Protein AF-0000000067729011 (afdb_homodimer)

Radius of gyration: 26.79 Å; Cα contacts (8 Å, |Δi|>4): 973; chains: 2; bounding box: 105×92×45 Å

InterPro domains:
  IPR004265 Dirigent protein [PF03018] (38-179)
  IPR004265 Dirigent protein [PTHR21495] (27-179)
  IPR044859 Allene oxide cyclase/Dirigent protein [G3DSA:2.40.480.10] (24-170)

pLDDT: mean 88.9, std 21.0, range [28.39, 98.94]

Organism: Nicotiana tabacum (NCBI:txid4097)

Sequence (366 aa):
MERVALLVILLVIIFGWAEGQDQESWAKRVESGKEVVTTLQFYFHDKLSGSNPSAVRIAQAAETNNSATIFGALLMIDDPLTIGPDPTSKLLGRARGLYGSAGQTDLGLIMVLNYGFTDGIYQGSSFSLLSLNPAMNPVREMAIVGGTGLFRLARGYAIAQTYSANPNGDAIVGYNVTIVTYIMERVALLVILLVIIFGWAEGQDQESWAKRVESGKEVVTTLQFYFHDKLSGSNPSAVRIAQAAETNNSATIFGALLMIDDPLTIGPDPTSKLLGRARGLYGSAGQTDLGLIMVLNYGFTDGIYQGSSFSLLSLNPAMNPVREMAIVGGTGLFRLARGYAIAQTYSANPNGDAIVGYNVTIVTYI

Nearest PDB structures (foldseek):
  6ooc-assembly1_A  TM=9.365E-01  e=1.440E-17  Glycyrrhiza echinata
  6ooc-assembly1_B  TM=9.038E-01  e=1.296E-17  Glycyrrhiza echinata
  6ooc-assembly1_C  TM=9.322E-01  e=1.311E-16  Glycyrrhiza echinata
  8th2-assembly1_C  TM=9.669E-01  e=4.396E-16  Pisum sativum
  6ood-assembly1_A  TM=9.212E-01  e=7.438E-16  Pisum sativum

Foldseek 3Di:
DPPPPPPPPPPPPPPPPCPPQVDDVQKGWDDDVFKIKMKGKKKKWAADDDDDGQKDWDDADPCLVVAPQSAGIKIWGWIWIARDLPPPHHTFWTKTDMWGQHDRVARKIFDFIKTQTCDDQRRPKIWTWTAIDRPPDQKDKTWTDAMDDVQHVKTWMKIKGWPDADPSGITMIMIIIMIMDGD/DDPPPPPPPPPPPPPPPPPPQVDDVQKGWDDDVFKIKMKGKKKKWAADDDDDGQKDWDWADPCLVVAPQSAGTKIWGWIWIARDLPPPHHTFWTKTDMWGQHDRVARKIFDWIKTQTCDDQRRPKIWTWTAIDRPPDQKDKTWTDAMDDVQHVKTWMKIKGWPDADPSGITMIMIIIMIMDGD

Structure (mmCIF, N/CA/C/O backbone):
data_AF-0000000067729011-model_v1
#
loop_
_entity.id
_entity.type
_entity.pdbx_description
1 polymer 'Dirigent protein'
#
loop_
_atom_site.group_PDB
_atom_site.id
_atom_site.type_symbol
_atom_site.label_atom_id
_atom_site.label_alt_id
_atom_site.label_comp_id
_atom_site.label_asym_id
_atom_site.label_entity_id
_atom_site.label_seq_id
_atom_site.pdbx_PDB_ins_code
_atom_site.Cartn_x
_atom_site.Cartn_y
_atom_site.Cartn_z
_atom_site.occupancy
_atom_site.B_iso_or_equiv
_atom_site.auth_seq_id
_atom_site.auth_comp_id
_atom_site.auth_asym_id
_atom_site.auth_atom_id
_atom_site.pdbx_PDB_model_num
ATOM 1 N N . MET A 1 1 ? 82.375 16.594 -3.705 1 29.7 1 MET A N 1
ATOM 2 C CA . MET A 1 1 ? 81.25 16.469 -4.664 1 29.7 1 MET A CA 1
ATOM 3 C C . MET A 1 1 ? 79.938 16.078 -3.963 1 29.7 1 MET A C 1
ATOM 5 O O . MET A 1 1 ? 79.812 14.93 -3.525 1 29.7 1 MET A O 1
ATOM 9 N N . GLU A 1 2 ? 79.312 16.984 -3.152 1 28.39 2 GLU A N 1
ATOM 10 C CA . GLU A 1 2 ? 78.125 17 -2.33 1 28.39 2 GLU A CA 1
ATOM 11 C C . GLU A 1 2 ? 76.875 16.719 -3.166 1 28.39 2 GLU A C 1
ATOM 13 O O . GLU A 1 2 ? 76.625 17.406 -4.156 1 28.39 2 GLU A O 1
ATOM 18 N N . ARG A 1 3 ? 76.5 15.375 -3.357 1 33.94 3 ARG A N 1
ATOM 19 C CA . ARG A 1 3 ? 75.312 14.891 -4.043 1 33.94 3 ARG A CA 1
ATOM 20 C C . ARG A 1 3 ? 74.062 15.617 -3.555 1 33.94 3 ARG A C 1
ATOM 22 O O . ARG A 1 3 ? 73.812 15.664 -2.354 1 33.94 3 ARG A O 1
ATOM 29 N N . VAL A 1 4 ? 73.625 16.719 -4.16 1 33.16 4 VAL A N 1
ATOM 30 C CA . VAL A 1 4 ? 72.438 17.484 -4.039 1 33.16 4 VAL A CA 1
ATOM 31 C C . VAL A 1 4 ? 71.188 16.531 -4.168 1 33.16 4 VAL A C 1
ATOM 33 O O . VAL A 1 4 ? 71 15.914 -5.215 1 33.16 4 VAL A O 1
ATOM 36 N N . ALA A 1 5 ? 70.812 15.789 -3.123 1 33.16 5 ALA A N 1
ATOM 37 C CA . ALA A 1 5 ? 69.625 14.984 -3.059 1 33.16 5 ALA A CA 1
ATOM 38 C C . ALA A 1 5 ? 68.375 15.812 -3.422 1 33.16 5 ALA A C 1
ATOM 40 O O . ALA A 1 5 ? 68.062 16.812 -2.754 1 33.16 5 ALA A O 1
ATOM 41 N N . LEU A 1 6 ? 68.125 16 -4.727 1 32.91 6 LEU A N 1
ATOM 42 C CA . LEU A 1 6 ? 66.875 16.594 -5.215 1 32.91 6 LEU A CA 1
ATOM 43 C C . LEU A 1 6 ? 65.688 15.898 -4.609 1 32.91 6 LEU A C 1
ATOM 45 O O . LEU A 1 6 ? 65.5 14.688 -4.797 1 32.91 6 LEU A O 1
ATOM 49 N N . LEU A 1 7 ? 65.188 16.312 -3.434 1 31.2 7 LEU A N 1
ATOM 50 C CA . LEU A 1 7 ? 63.938 15.93 -2.816 1 31.2 7 LEU A CA 1
ATOM 51 C C . LEU A 1 7 ? 62.781 16.203 -3.76 1 31.2 7 LEU A C 1
ATOM 53 O O . LEU A 1 7 ? 62.5 17.359 -4.082 1 31.2 7 LEU A O 1
ATOM 57 N N . VAL A 1 8 ? 62.531 15.383 -4.824 1 30.78 8 VAL A N 1
ATOM 58 C CA . VAL A 1 8 ? 61.312 15.438 -5.633 1 30.78 8 VAL A CA 1
ATOM 59 C C . VAL A 1 8 ? 60.094 15.328 -4.73 1 30.78 8 VAL A C 1
ATOM 61 O O . VAL A 1 8 ? 59.906 14.32 -4.047 1 30.78 8 VAL A O 1
ATOM 64 N N . ILE A 1 9 ? 59.562 16.406 -4.207 1 31.62 9 ILE A N 1
ATOM 65 C CA . ILE A 1 9 ? 58.25 16.562 -3.562 1 31.62 9 ILE A CA 1
ATOM 66 C C . ILE A 1 9 ? 57.156 16.062 -4.5 1 31.62 9 ILE A C 1
ATOM 68 O O . ILE A 1 9 ? 56.938 16.625 -5.566 1 31.62 9 ILE A O 1
ATOM 72 N N . LEU A 1 10 ? 56.969 14.727 -4.641 1 32.12 10 LEU A N 1
ATOM 73 C CA . LEU A 1 10 ? 55.812 14.164 -5.32 1 32.12 10 LEU A CA 1
ATOM 74 C C . LEU A 1 10 ? 54.531 14.734 -4.742 1 32.12 10 LEU A C 1
ATOM 76 O O . LEU A 1 10 ? 54.188 14.484 -3.58 1 32.12 10 LEU A O 1
ATOM 80 N N . LEU A 1 11 ? 54.031 15.875 -5.223 1 32.47 11 LEU A N 1
ATOM 81 C CA . LEU A 1 11 ? 52.688 16.391 -5.004 1 32.47 11 LEU A CA 1
ATOM 82 C C . LEU A 1 11 ? 51.625 15.367 -5.406 1 32.47 11 LEU A C 1
ATOM 84 O O . LEU A 1 11 ? 51.469 15.078 -6.59 1 32.47 11 LEU A O 1
ATOM 88 N N . VAL A 1 12 ? 51.406 14.312 -4.676 1 30.02 12 VAL A N 1
ATOM 89 C CA . VAL A 1 12 ? 50.25 13.414 -4.844 1 30.02 12 VAL A CA 1
ATOM 90 C C . VAL A 1 12 ? 48.969 14.219 -4.832 1 30.02 12 VAL A C 1
ATOM 92 O O . VAL A 1 12 ? 48.594 14.812 -3.812 1 30.02 12 VAL A O 1
ATOM 95 N N . ILE A 1 13 ? 48.5 14.828 -5.93 1 30.89 13 ILE A N 1
ATOM 96 C CA . ILE A 1 13 ? 47.156 15.344 -6.156 1 30.89 13 ILE A CA 1
ATOM 97 C C . ILE A 1 13 ? 46.125 14.25 -5.855 1 30.89 13 ILE A C 1
ATOM 99 O O . ILE A 1 13 ? 46.062 13.242 -6.562 1 30.89 13 ILE A O 1
ATOM 103 N N . ILE A 1 14 ? 45.812 13.922 -4.637 1 29.7 14 ILE A N 1
ATOM 104 C CA . ILE A 1 14 ? 44.625 13.141 -4.258 1 29.7 14 ILE A CA 1
ATOM 105 C C . ILE A 1 14 ? 43.375 13.727 -4.906 1 29.7 14 ILE A C 1
ATOM 107 O O . ILE A 1 14 ? 43 14.852 -4.605 1 29.7 14 ILE A O 1
ATOM 111 N N . PHE A 1 15 ? 43.062 13.492 -6.172 1 33.94 15 PHE A N 1
ATOM 112 C CA . PHE A 1 15 ? 41.719 13.625 -6.738 1 33.94 15 PHE A CA 1
ATOM 113 C C . PHE A 1 15 ? 40.688 12.969 -5.836 1 33.94 15 PHE A C 1
ATOM 115 O O . PHE A 1 15 ? 40.688 11.75 -5.672 1 33.94 15 PHE A O 1
ATOM 122 N N . GLY A 1 16 ? 40.312 13.578 -4.762 1 32.56 16 GLY A N 1
ATOM 123 C CA . GLY A 1 16 ? 39.094 13.195 -4.066 1 32.56 16 GLY A CA 1
ATOM 124 C C . GLY A 1 16 ? 37.938 12.875 -5.004 1 32.56 16 GLY A C 1
ATOM 125 O O . GLY A 1 16 ? 37.562 13.711 -5.82 1 32.56 16 GLY A O 1
ATOM 126 N N . TRP A 1 17 ? 37.781 11.703 -5.602 1 34.34 17 TRP A N 1
ATOM 127 C CA . TRP A 1 17 ? 36.531 11.203 -6.184 1 34.34 17 TRP A CA 1
ATOM 128 C C . TRP A 1 17 ? 35.344 11.625 -5.348 1 34.34 17 TRP A C 1
ATOM 130 O O . TRP A 1 17 ? 35.188 11.211 -4.195 1 34.34 17 TRP A O 1
ATOM 140 N N . ALA A 1 18 ? 34.781 12.82 -5.398 1 32.91 18 ALA A N 1
ATOM 141 C CA . ALA A 1 18 ? 33.406 13.203 -5.062 1 32.91 18 ALA A CA 1
ATOM 142 C C . ALA A 1 18 ? 32.406 12.18 -5.586 1 32.91 18 ALA A C 1
ATOM 144 O O . ALA A 1 18 ? 32.156 12.094 -6.793 1 32.91 18 ALA A O 1
ATOM 145 N N . GLU A 1 19 ? 32.375 11 -5.25 1 38.34 19 GLU A N 1
ATOM 146 C CA . GLU A 1 19 ? 31.156 10.281 -5.559 1 38.34 19 GLU A CA 1
ATOM 147 C C . GLU A 1 19 ? 29.922 11.148 -5.297 1 38.34 19 GLU A C 1
ATOM 149 O O . GLU A 1 19 ? 29.734 11.641 -4.184 1 38.34 19 GLU A O 1
ATOM 154 N N . GLY A 1 20 ? 29.5 11.961 -6.117 1 38.19 20 GLY A N 1
ATOM 155 C CA . GLY A 1 20 ? 28.328 12.82 -6.129 1 38.19 20 GLY A CA 1
ATOM 156 C C . GLY A 1 20 ? 27.125 12.188 -5.477 1 38.19 20 GLY A C 1
ATOM 157 O O . GLY A 1 20 ? 26.469 11.336 -6.074 1 38.19 20 GLY A O 1
ATOM 158 N N . GLN A 1 21 ? 27.062 11.922 -4.164 1 45 21 GLN A N 1
ATOM 159 C CA . GLN A 1 21 ? 25.812 11.711 -3.434 1 45 21 GLN A CA 1
ATOM 160 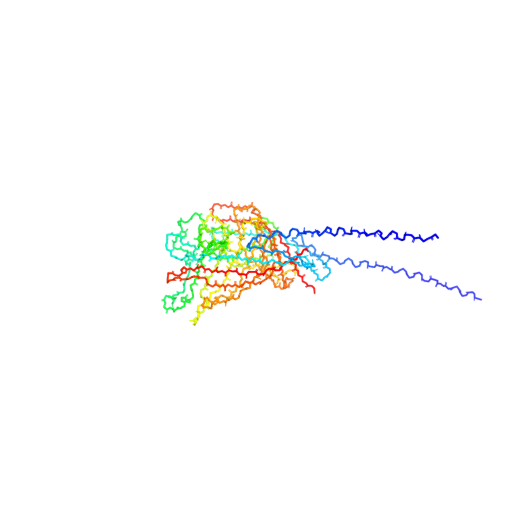C C . GLN A 1 21 ? 24.734 12.656 -3.928 1 45 21 GLN A C 1
ATOM 162 O O . GLN A 1 21 ? 24.922 13.875 -3.943 1 45 21 GLN A O 1
ATOM 167 N N . ASP A 1 22 ? 23.922 12.328 -4.801 1 47.66 22 ASP A N 1
ATOM 168 C CA . ASP A 1 22 ? 22.781 13.102 -5.25 1 47.66 22 ASP A CA 1
ATOM 169 C C . ASP A 1 22 ? 21.938 13.594 -4.062 1 47.66 22 ASP A C 1
ATOM 171 O O . ASP A 1 22 ? 21.281 12.797 -3.393 1 47.66 22 ASP A O 1
ATOM 175 N N . GLN A 1 23 ? 22.422 14.422 -3.252 1 54.28 23 GLN A N 1
ATOM 176 C CA . GLN A 1 23 ? 21.766 14.992 -2.082 1 54.28 23 GLN A CA 1
ATOM 177 C C . GLN A 1 23 ? 20.703 16.016 -2.49 1 54.28 23 GLN A C 1
ATOM 179 O O . GLN A 1 23 ? 21.016 17.047 -3.074 1 54.28 23 GLN A O 1
ATOM 184 N N . GLU A 1 24 ? 19.5 15.398 -2.764 1 68.12 24 GLU A N 1
ATOM 185 C CA . GLU A 1 24 ? 18.422 16.391 -2.689 1 68.12 24 GLU A CA 1
ATOM 186 C C . GLU A 1 24 ? 18.25 16.906 -1.262 1 68.12 24 GLU A C 1
ATOM 188 O O . GLU A 1 24 ? 18.484 16.172 -0.3 1 68.12 24 GLU A O 1
ATOM 193 N N . SER A 1 25 ? 18 18.125 -1.147 1 84.81 25 SER A N 1
ATOM 194 C CA . SER A 1 25 ? 17.859 18.766 0.157 1 84.81 25 SER A CA 1
ATOM 195 C C . SER A 1 25 ? 16.938 17.969 1.07 1 84.81 25 SER A C 1
ATOM 197 O O . SER A 1 25 ? 17.156 17.891 2.279 1 84.81 25 SER A O 1
ATOM 199 N N . TRP A 1 26 ? 16.016 17.188 0.472 1 96.5 26 TRP A N 1
ATOM 200 C CA . TRP A 1 26 ? 15.047 16.469 1.296 1 96.5 26 TRP A CA 1
ATOM 201 C C . TRP A 1 26 ? 15.43 14.992 1.414 1 96.5 26 TRP A C 1
ATOM 203 O O . TRP A 1 26 ? 14.812 14.25 2.182 1 96.5 26 TRP A O 1
ATOM 213 N N . ALA A 1 27 ? 16.531 14.625 0.709 1 97.31 27 ALA A N 1
ATOM 214 C CA . ALA A 1 27 ? 16.922 13.219 0.661 1 97.31 27 ALA A CA 1
ATOM 215 C C . ALA A 1 27 ? 18.438 13.062 0.63 1 97.31 27 ALA A C 1
ATOM 217 O O . ALA A 1 27 ? 19.141 13.828 -0.042 1 97.31 27 ALA A O 1
ATOM 218 N N . LYS A 1 28 ? 18.938 12.047 1.346 1 95.75 28 LYS A N 1
ATOM 219 C CA . LYS A 1 28 ? 20.344 11.688 1.359 1 95.75 28 LYS A CA 1
ATOM 220 C C . LYS A 1 28 ? 20.531 10.172 1.245 1 95.75 28 LYS A C 1
ATOM 222 O O . LYS A 1 28 ? 19.844 9.406 1.934 1 95.75 28 LYS A O 1
ATOM 227 N N . ARG A 1 29 ? 21.359 9.82 0.398 1 94.06 29 ARG A N 1
ATOM 228 C CA . ARG A 1 29 ? 21.656 8.406 0.175 1 94.06 29 ARG A CA 1
ATOM 229 C C . ARG A 1 29 ? 23.141 8.117 0.423 1 94.06 29 ARG A C 1
ATOM 231 O O . ARG A 1 29 ? 24.016 8.789 -0.134 1 94.06 29 ARG A O 1
ATOM 238 N N . VAL A 1 30 ? 23.375 7.074 1.251 1 94.38 30 VAL A N 1
ATOM 239 C CA . VAL A 1 30 ? 24.734 6.676 1.577 1 94.38 30 VAL A CA 1
ATOM 240 C C . VAL A 1 30 ? 24.922 5.18 1.327 1 94.38 30 VAL A C 1
ATOM 242 O O . VAL A 1 30 ? 24.141 4.367 1.836 1 94.38 30 VAL A O 1
ATOM 245 N N . GLU A 1 31 ? 25.922 4.84 0.601 1 92 31 GLU A N 1
ATOM 246 C CA . GLU A 1 31 ? 26.25 3.438 0.355 1 92 31 GLU A CA 1
ATOM 247 C C . GLU A 1 31 ? 27.266 2.916 1.367 1 92 31 GLU A C 1
ATOM 249 O O . GLU A 1 31 ? 28.25 3.592 1.669 1 92 31 GLU A O 1
ATOM 254 N N . SER A 1 32 ? 26.922 1.829 1.956 1 87.75 32 SER A N 1
ATOM 255 C CA . SER A 1 32 ? 27.812 1.149 2.883 1 87.75 32 SER A CA 1
ATOM 256 C C . SER A 1 32 ? 27.859 -0.35 2.607 1 87.75 32 SER A C 1
ATOM 258 O O . SER A 1 32 ? 27 -1.099 3.061 1 87.75 32 SER A O 1
ATOM 260 N N . GLY A 1 33 ? 28.953 -0.813 2.018 1 88.06 33 GLY A N 1
ATOM 261 C CA . GLY A 1 33 ? 29 -2.219 1.648 1 88.06 33 GLY A CA 1
ATOM 262 C C . GLY A 1 33 ? 27.922 -2.623 0.671 1 88.06 33 GLY A C 1
ATOM 263 O O . GLY A 1 33 ? 27.797 -2.041 -0.41 1 88.06 33 GLY A O 1
ATOM 264 N N . LYS A 1 34 ? 27.094 -3.633 1.162 1 89.69 34 LYS A N 1
ATOM 265 C CA . LYS A 1 34 ? 26.031 -4.137 0.302 1 89.69 34 LYS A CA 1
ATOM 266 C C . LYS A 1 34 ? 24.719 -3.402 0.572 1 89.69 34 LYS A C 1
ATOM 268 O O . LYS A 1 34 ? 23.703 -3.697 -0.053 1 89.69 34 LYS A O 1
ATOM 273 N N . GLU A 1 35 ? 24.781 -2.4 1.445 1 93.06 35 GLU A N 1
ATOM 274 C CA . GLU A 1 35 ? 23.562 -1.709 1.846 1 93.06 35 GLU A CA 1
ATOM 275 C C . GLU A 1 35 ? 23.578 -0.254 1.383 1 93.06 35 GLU A C 1
ATOM 277 O O . GLU A 1 35 ? 24.641 0.35 1.247 1 93.06 35 GLU A O 1
ATOM 282 N N . VAL A 1 36 ? 22.469 0.224 1.071 1 95.94 36 VAL A N 1
ATOM 283 C CA . VAL A 1 36 ? 22.234 1.647 0.849 1 95.94 36 VAL A CA 1
ATOM 284 C C . VAL A 1 36 ? 21.281 2.188 1.911 1 95.94 36 VAL A C 1
ATOM 286 O O . VAL A 1 36 ? 20.172 1.667 2.084 1 95.94 36 VAL A O 1
ATOM 289 N N . VAL A 1 37 ? 21.734 3.186 2.6 1 97.06 37 VAL A N 1
ATOM 290 C CA . VAL A 1 37 ? 20.875 3.855 3.568 1 97.06 37 VAL A CA 1
ATOM 291 C C . VAL A 1 37 ? 20.375 5.176 2.986 1 97.06 37 VAL A C 1
ATOM 293 O O . VAL A 1 37 ? 21.172 6.039 2.609 1 97.06 37 VAL A O 1
ATOM 296 N N . THR A 1 38 ? 19.094 5.301 2.92 1 97.75 38 THR A N 1
ATOM 297 C CA . THR A 1 38 ? 18.453 6.527 2.457 1 97.75 38 THR A CA 1
ATOM 298 C C . THR A 1 38 ? 17.703 7.219 3.6 1 97.75 38 THR A C 1
ATOM 300 O O . THR A 1 38 ? 16.922 6.586 4.301 1 97.75 38 THR A O 1
ATOM 303 N N . THR A 1 39 ? 17.953 8.453 3.803 1 98.25 39 THR A N 1
ATOM 304 C CA . THR A 1 39 ? 17.188 9.266 4.742 1 98.25 39 THR A CA 1
ATOM 305 C C . THR A 1 39 ? 16.375 10.32 4.004 1 98.25 39 THR A C 1
ATOM 307 O O . THR A 1 39 ? 16.859 10.945 3.059 1 98.25 39 THR A O 1
ATOM 310 N N . LEU A 1 40 ? 15.18 10.492 4.391 1 98.56 40 LEU A N 1
ATOM 311 C CA . LEU A 1 40 ? 14.242 11.43 3.779 1 98.56 40 LEU A CA 1
ATOM 312 C C . LEU A 1 40 ? 13.641 12.359 4.828 1 98.56 40 LEU A C 1
ATOM 314 O O . LEU A 1 40 ? 13.359 11.938 5.953 1 98.56 40 LEU A O 1
ATOM 318 N N . GLN A 1 41 ? 13.43 13.586 4.418 1 98.69 41 GLN A N 1
ATOM 319 C CA . GLN A 1 41 ? 12.703 14.555 5.234 1 98.69 41 GLN A CA 1
ATOM 320 C C . GLN A 1 41 ? 11.617 15.258 4.426 1 98.69 41 GLN A C 1
ATOM 322 O O . GLN A 1 41 ? 11.906 15.867 3.391 1 98.69 41 GLN A O 1
ATOM 327 N N . PHE A 1 42 ? 10.422 15.188 4.895 1 98.75 42 PHE A N 1
ATOM 328 C CA . PHE A 1 42 ? 9.312 15.812 4.191 1 98.75 42 PHE A CA 1
ATOM 329 C C . PHE A 1 42 ? 8.141 16.047 5.141 1 98.75 42 PHE A C 1
ATOM 331 O O . PHE A 1 42 ? 8.211 15.711 6.32 1 98.75 42 PHE A O 1
ATOM 338 N N . TYR A 1 43 ? 7.098 16.688 4.594 1 98.81 43 TYR A N 1
ATOM 339 C CA . TYR A 1 43 ? 5.887 16.969 5.359 1 98.81 43 TYR A CA 1
ATOM 340 C C . TYR A 1 43 ? 4.664 16.328 4.703 1 98.81 43 TYR A C 1
ATOM 342 O O . TYR A 1 43 ? 4.535 16.359 3.477 1 98.81 43 TYR A O 1
ATOM 350 N N . PHE A 1 44 ? 3.885 15.844 5.496 1 97.12 44 PHE A N 1
ATOM 351 C CA . PHE A 1 44 ? 2.619 15.172 5.223 1 97.12 44 PHE A CA 1
ATOM 352 C C . PHE A 1 44 ? 1.442 16.078 5.559 1 97.12 44 PHE A C 1
ATOM 354 O O . PHE A 1 44 ? 1.341 16.578 6.676 1 97.12 44 PHE A O 1
ATOM 361 N N . HIS A 1 45 ? 0.507 16.344 4.562 1 98.44 45 HIS A N 1
ATOM 362 C CA . HIS A 1 45 ? -0.632 17.219 4.785 1 98.44 45 HIS A CA 1
ATOM 363 C C . HIS A 1 45 ? -1.943 16.438 4.773 1 98.44 45 HIS A C 1
ATOM 365 O O . HIS A 1 45 ? -2.406 16.016 3.713 1 98.44 45 HIS A O 1
ATOM 371 N N . ASP A 1 46 ? -2.537 16.297 5.91 1 98.44 46 ASP A N 1
ATOM 372 C CA . ASP A 1 46 ? -3.797 15.578 6.09 1 98.44 46 ASP A CA 1
ATOM 373 C C . ASP A 1 46 ? -4.957 16.547 6.301 1 98.44 46 ASP A C 1
ATOM 375 O O . ASP A 1 46 ? -5.047 17.203 7.348 1 98.44 46 ASP A O 1
ATOM 379 N N . LYS A 1 47 ? -5.816 16.594 5.324 1 98 47 LYS A N 1
ATOM 380 C CA . LYS A 1 47 ? -6.934 17.531 5.371 1 98 47 LYS A CA 1
ATOM 381 C C . LYS A 1 47 ? -8.266 16.797 5.434 1 98 47 LYS A C 1
ATOM 383 O O . LYS A 1 47 ? -8.648 16.125 4.48 1 98 47 LYS A O 1
ATOM 388 N N . LEU A 1 48 ? -9.008 17 6.492 1 96.81 48 LEU A N 1
ATOM 389 C CA . LEU A 1 48 ? -10.297 16.359 6.699 1 96.81 48 LEU A CA 1
ATOM 390 C C . LEU A 1 48 ? -11.445 17.312 6.414 1 96.81 48 LEU A C 1
ATOM 392 O O . LEU A 1 48 ? -12.594 16.891 6.273 1 96.81 48 LEU A O 1
ATOM 396 N N . SER A 1 49 ? -11.141 18.531 6.352 1 93.19 49 SER A N 1
ATOM 397 C CA . SER A 1 49 ? -12.188 19.562 6.273 1 93.19 49 SER A CA 1
ATOM 398 C C . SER A 1 49 ? -12.109 20.328 4.961 1 93.19 49 SER A C 1
ATOM 400 O O . SER A 1 49 ? -11.156 20.172 4.191 1 93.19 49 SER A O 1
ATOM 402 N N . GLY A 1 50 ? -13.211 21.094 4.668 1 90 50 GLY A N 1
ATOM 403 C CA . GLY A 1 50 ? -13.242 21.953 3.5 1 90 50 GLY A CA 1
ATOM 404 C C . GLY A 1 50 ? -13.711 21.25 2.244 1 90 50 GLY A C 1
ATOM 405 O O . GLY A 1 50 ? -14.305 20.172 2.32 1 90 50 GLY A O 1
ATOM 406 N N . SER A 1 51 ? -13.523 21.875 1.052 1 88.31 51 SER A N 1
ATOM 407 C CA . SER A 1 51 ? -14.148 21.422 -0.188 1 88.31 51 SER A CA 1
ATOM 408 C C . SER A 1 51 ? -13.352 20.297 -0.829 1 88.31 51 SER A C 1
ATOM 410 O O . SER A 1 51 ? -13.906 19.484 -1.569 1 88.31 51 SER A O 1
ATOM 412 N N . ASN A 1 52 ? -12.133 20.219 -0.506 1 89.19 52 ASN A N 1
ATOM 413 C CA . ASN A 1 52 ? -11.328 19.172 -1.126 1 89.19 52 ASN A CA 1
ATOM 414 C C . ASN A 1 52 ? -10.453 18.453 -0.101 1 89.19 52 ASN A C 1
ATOM 416 O O . ASN A 1 52 ? -9.227 18.516 -0.178 1 89.19 52 ASN A O 1
ATOM 420 N N . PRO A 1 53 ? -11.195 17.734 0.707 1 97.06 53 PRO A N 1
ATOM 421 C CA . PRO A 1 53 ? -10.391 17.031 1.713 1 97.06 53 PRO A CA 1
ATOM 422 C C . PRO A 1 53 ? -9.523 15.93 1.113 1 97.06 53 PRO A C 1
ATOM 424 O O . PRO A 1 53 ? -9.938 15.258 0.161 1 97.06 53 PRO A O 1
ATOM 427 N N . SER A 1 54 ? -8.328 15.781 1.604 1 98.19 54 SER A N 1
ATOM 428 C CA . SER A 1 54 ? -7.43 14.719 1.165 1 98.19 54 SER A CA 1
ATOM 429 C C . SER A 1 54 ? -7.691 13.422 1.93 1 98.19 54 SER A C 1
ATOM 431 O O . SER A 1 54 ? -7.176 12.367 1.563 1 98.19 54 SER A O 1
ATOM 433 N N . ALA A 1 55 ? -8.414 13.477 3.02 1 98.56 55 ALA A N 1
ATOM 434 C CA . ALA A 1 55 ? -8.828 12.344 3.838 1 98.56 55 ALA A CA 1
ATOM 435 C C . ALA A 1 55 ? -10.344 12.297 3.98 1 98.56 55 ALA A C 1
ATOM 437 O O . ALA A 1 55 ? -10.977 13.297 4.316 1 98.56 55 ALA A O 1
ATOM 438 N N . VAL A 1 56 ? -10.883 11.094 3.725 1 98.44 56 VAL A N 1
ATOM 439 C CA . VAL A 1 56 ? -12.336 10.945 3.82 1 98.44 56 VAL A CA 1
ATOM 440 C C . VAL A 1 56 ? -12.68 9.703 4.637 1 98.44 56 VAL A C 1
ATOM 442 O O . VAL A 1 56 ? -12.023 8.664 4.504 1 98.44 56 VAL A O 1
ATOM 445 N N . ARG A 1 57 ? -13.656 9.875 5.488 1 98 57 ARG A N 1
ATOM 446 C CA . ARG A 1 57 ? -14.133 8.719 6.25 1 98 57 ARG A CA 1
ATOM 447 C C . ARG A 1 57 ? -14.922 7.766 5.363 1 98 57 ARG A C 1
ATOM 449 O O . ARG A 1 57 ? -15.828 8.188 4.645 1 98 57 ARG A O 1
ATOM 456 N N . ILE A 1 58 ? -14.602 6.535 5.504 1 98.69 58 ILE A N 1
ATOM 457 C CA . ILE A 1 58 ? -15.242 5.609 4.574 1 98.69 58 ILE A CA 1
ATOM 458 C C . ILE A 1 58 ? -16.047 4.574 5.355 1 98.69 58 ILE A C 1
ATOM 460 O O . ILE A 1 58 ? -16.906 3.883 4.789 1 98.69 58 ILE A O 1
ATOM 464 N N . ALA A 1 59 ? -15.812 4.414 6.629 1 98.56 59 ALA A N 1
ATOM 465 C CA . ALA A 1 59 ? -16.516 3.463 7.484 1 98.56 59 ALA A CA 1
ATOM 466 C C . ALA A 1 59 ? -16.438 3.879 8.953 1 98.56 59 ALA A C 1
ATOM 468 O O . ALA A 1 59 ? -15.562 4.66 9.336 1 98.56 59 ALA A O 1
ATOM 469 N N . GLN A 1 60 ? -17.375 3.422 9.742 1 97.94 60 GLN A N 1
ATOM 470 C CA . GLN A 1 60 ? -17.375 3.609 11.188 1 97.94 60 GLN A CA 1
ATOM 471 C C . GLN A 1 60 ? -18.25 2.578 11.883 1 97.94 60 GLN A C 1
ATOM 473 O O . GLN A 1 60 ? -19.188 2.053 11.281 1 97.94 60 GLN A O 1
ATOM 478 N N . ALA A 1 61 ? -17.859 2.391 13.102 1 97.56 61 ALA A N 1
ATOM 479 C CA . ALA A 1 61 ? -18.734 1.564 13.938 1 97.56 61 ALA A CA 1
ATOM 480 C C . ALA A 1 61 ? -19.953 2.352 14.406 1 97.56 61 ALA A C 1
ATOM 482 O O . ALA A 1 61 ? -19.953 3.584 14.367 1 97.56 61 ALA A O 1
ATOM 483 N N . ALA A 1 62 ? -20.891 1.63 14.891 1 96.94 62 ALA A N 1
ATOM 484 C CA . ALA A 1 62 ? -22.125 2.246 15.359 1 96.94 62 ALA A CA 1
ATOM 485 C C . ALA A 1 62 ? -21.859 3.211 16.516 1 96.94 62 ALA A C 1
ATOM 487 O O . ALA A 1 62 ? -22.5 4.258 16.625 1 96.94 62 ALA A O 1
ATOM 488 N N . GLU A 1 63 ? -20.859 2.902 17.312 1 96.38 63 GLU A N 1
ATOM 489 C CA . GLU A 1 63 ? -20.625 3.676 18.531 1 96.38 63 GLU A CA 1
ATOM 490 C C . GLU A 1 63 ? -19.516 4.699 18.328 1 96.38 63 GLU A C 1
ATOM 492 O O . GLU A 1 63 ? -19.125 5.391 19.266 1 96.38 63 GLU A O 1
ATOM 497 N N . THR A 1 64 ? -19.094 4.848 17.125 1 97.62 64 THR A N 1
ATOM 498 C CA . THR A 1 64 ? -17.938 5.684 16.844 1 97.62 64 THR A CA 1
ATOM 499 C C . THR A 1 64 ? -18.188 7.121 17.281 1 97.62 64 THR A C 1
ATOM 501 O O . THR A 1 64 ? -17.328 7.738 17.922 1 97.62 64 THR A O 1
ATOM 504 N N . ASN A 1 65 ? -19.328 7.602 17.031 1 9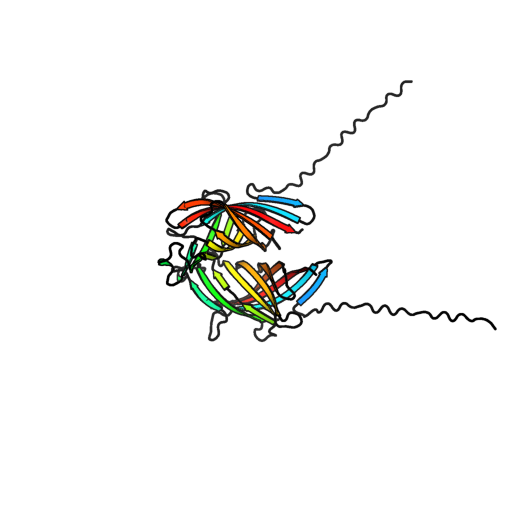4.94 65 ASN A N 1
ATOM 505 C CA . ASN A 1 65 ? -19.625 9.008 17.312 1 94.94 65 ASN A CA 1
ATOM 506 C C . ASN A 1 65 ? -19.781 9.266 18.797 1 94.94 65 ASN A C 1
ATOM 508 O O . ASN A 1 65 ? -19.781 10.422 19.234 1 94.94 65 ASN A O 1
ATOM 512 N N . ASN A 1 66 ? -19.844 8.242 19.562 1 95.69 66 ASN A N 1
ATOM 513 C CA . ASN A 1 66 ? -19.938 8.367 21.016 1 95.69 66 ASN A CA 1
ATOM 514 C C . ASN A 1 66 ? -18.578 8.125 21.688 1 95.69 66 ASN A C 1
ATOM 516 O O . ASN A 1 66 ? -18.484 8.141 22.922 1 95.69 66 ASN A O 1
ATOM 520 N N . SER A 1 67 ? -17.688 7.883 20.922 1 95.06 67 SER A N 1
ATOM 521 C CA . SER A 1 67 ? -16.344 7.629 21.422 1 95.06 67 SER A CA 1
ATOM 522 C C . SER A 1 67 ? -15.492 8.891 21.391 1 95.06 67 SER A C 1
ATOM 524 O O . SER A 1 67 ? -15.516 9.641 20.406 1 95.06 67 SER A O 1
ATOM 526 N N . ALA A 1 68 ? -14.711 9.094 22.422 1 94.62 68 ALA A N 1
ATOM 527 C CA . ALA A 1 68 ? -13.828 10.258 22.5 1 94.62 68 ALA A CA 1
ATOM 528 C C . ALA A 1 68 ? -12.664 10.125 21.516 1 94.62 68 ALA A C 1
ATOM 530 O O . ALA A 1 68 ? -12.031 11.117 21.156 1 94.62 68 ALA A O 1
ATOM 531 N N . THR A 1 69 ? -12.391 8.953 21.062 1 95.88 69 THR A N 1
ATOM 532 C CA . THR A 1 69 ? -11.234 8.703 20.203 1 95.88 69 THR A CA 1
ATOM 533 C C . THR A 1 69 ? -11.68 8.375 18.781 1 95.88 69 THR A C 1
ATOM 535 O O . THR A 1 69 ? -10.875 7.965 17.953 1 95.88 69 THR A O 1
ATOM 538 N N . ILE A 1 70 ? -13 8.445 18.562 1 96.69 70 ILE A N 1
ATOM 539 C CA . ILE A 1 70 ? -13.609 8.062 17.297 1 96.69 70 ILE A CA 1
ATOM 540 C C . ILE A 1 70 ? -13.234 6.617 16.969 1 96.69 70 ILE A C 1
ATOM 542 O O . ILE A 1 70 ? -12.961 6.289 15.812 1 96.69 70 ILE A O 1
ATOM 546 N N . PHE A 1 71 ? -13.133 5.723 18.031 1 98.25 71 PHE A N 1
ATOM 547 C CA . PHE A 1 71 ? -12.805 4.309 17.891 1 98.25 71 PHE A CA 1
ATOM 548 C C . PHE A 1 71 ? -13.711 3.648 16.859 1 98.25 71 PHE A C 1
ATOM 550 O O . PHE A 1 71 ? -14.93 3.809 16.906 1 98.25 71 PHE A O 1
ATOM 557 N N . GLY A 1 72 ? -13.023 3.047 15.852 1 98.62 72 GLY A N 1
ATOM 558 C CA . GLY A 1 72 ? -13.797 2.32 14.859 1 98.62 72 GLY A CA 1
ATOM 559 C C . GLY A 1 72 ? -13.977 3.088 13.555 1 98.62 72 GLY A C 1
ATOM 560 O O . GLY A 1 72 ? -14.594 2.59 12.617 1 98.62 72 GLY A O 1
ATOM 561 N N . ALA A 1 73 ? -13.453 4.277 13.453 1 98.5 73 ALA A N 1
ATOM 562 C CA . ALA A 1 73 ? -13.477 5.031 12.203 1 98.5 73 ALA A CA 1
ATOM 563 C C . ALA A 1 73 ? -12.367 4.578 11.266 1 98.5 73 ALA A C 1
ATOM 565 O O . ALA A 1 73 ? -11.258 4.277 11.711 1 98.5 73 ALA A O 1
ATOM 566 N N . LEU A 1 74 ? -12.656 4.508 9.969 1 98.81 74 LEU A N 1
ATOM 567 C CA . LEU A 1 74 ? -11.695 4.199 8.922 1 98.81 74 LEU A CA 1
ATOM 568 C C . LEU A 1 74 ? -11.711 5.277 7.84 1 98.81 74 LEU A C 1
ATOM 570 O O . LEU A 1 74 ? -12.781 5.68 7.375 1 98.81 74 LEU A O 1
ATOM 574 N N . LEU A 1 75 ? -10.547 5.738 7.492 1 98.81 75 LEU A N 1
ATOM 575 C CA . LEU A 1 75 ? -10.422 6.797 6.496 1 98.81 75 LEU A CA 1
ATOM 576 C C . LEU A 1 75 ? -9.57 6.344 5.32 1 98.81 75 LEU A C 1
ATOM 578 O O . LEU A 1 75 ? -8.68 5.5 5.48 1 98.81 75 LEU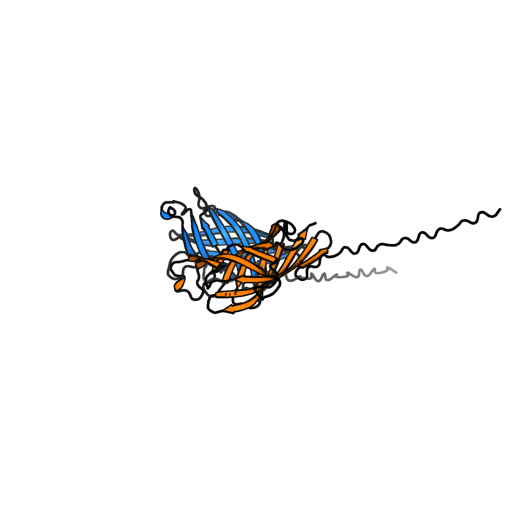 A O 1
ATOM 582 N N . MET A 1 76 ? -9.906 6.852 4.137 1 98.88 76 MET A N 1
ATOM 583 C CA . MET A 1 76 ? -9.07 6.797 2.943 1 98.88 76 MET A CA 1
ATOM 584 C C . MET A 1 76 ? -8.367 8.133 2.711 1 98.88 76 MET A C 1
ATOM 586 O O . MET A 1 76 ? -8.984 9.195 2.848 1 98.88 76 MET A O 1
ATOM 590 N N . ILE A 1 77 ? -7.035 8.008 2.324 1 98.81 77 ILE A N 1
ATOM 591 C CA . ILE A 1 77 ? -6.344 9.281 2.195 1 98.81 77 ILE A CA 1
ATOM 592 C C . ILE A 1 77 ? -5.59 9.328 0.869 1 98.81 77 ILE A C 1
ATOM 594 O O . ILE A 1 77 ? -5.219 8.289 0.322 1 98.81 77 ILE A O 1
ATOM 598 N N . ASP A 1 78 ? -5.422 10.469 0.324 1 98.81 78 ASP A N 1
ATOM 599 C CA . ASP A 1 78 ? -4.52 10.93 -0.73 1 98.81 78 ASP A CA 1
ATOM 600 C C . ASP A 1 78 ? -3.855 12.25 -0.351 1 98.81 78 ASP A C 1
ATOM 602 O O . ASP A 1 78 ? -4.227 13.305 -0.865 1 98.81 78 ASP A O 1
ATOM 606 N N . ASP A 1 79 ? -2.822 12.141 0.464 1 98.81 79 ASP A N 1
ATOM 607 C CA . ASP A 1 79 ? -2.242 13.305 1.118 1 98.81 79 ASP A CA 1
ATOM 608 C C . ASP A 1 79 ? -0.972 13.766 0.403 1 98.81 79 ASP A C 1
ATOM 610 O O . ASP A 1 79 ? -0.08 12.953 0.137 1 98.81 79 ASP A O 1
ATOM 614 N N . PRO A 1 80 ? -0.839 15.031 0.155 1 98.75 80 PRO A N 1
ATOM 615 C CA . PRO A 1 80 ? 0.406 15.5 -0.456 1 98.75 80 PRO A CA 1
ATOM 616 C C . PRO A 1 80 ? 1.594 15.438 0.502 1 98.75 80 PRO A C 1
ATOM 618 O O . PRO A 1 80 ? 1.425 15.617 1.711 1 98.75 80 PRO A O 1
ATOM 621 N N . LEU A 1 81 ? 2.738 15.156 -0.067 1 98.88 81 LEU A N 1
ATOM 622 C CA . LEU A 1 81 ? 4.031 15.258 0.599 1 98.88 81 LEU A CA 1
ATOM 623 C C . LEU A 1 81 ? 4.836 16.438 0.051 1 98.88 81 LEU A C 1
ATOM 625 O O . LEU A 1 81 ? 5.059 16.531 -1.158 1 98.88 81 LEU A O 1
ATOM 629 N N . THR A 1 82 ? 5.277 17.297 0.941 1 98.75 82 THR A N 1
ATOM 630 C CA . THR A 1 82 ? 5.984 18.484 0.477 1 98.75 82 THR A CA 1
ATOM 631 C C . THR A 1 82 ? 7.328 18.625 1.186 1 98.75 82 THR A C 1
ATOM 633 O O . THR A 1 82 ? 7.566 17.984 2.209 1 98.75 82 THR A O 1
ATOM 636 N N . ILE A 1 83 ? 8.133 19.516 0.645 1 98.44 83 ILE A N 1
ATOM 637 C CA . ILE A 1 83 ? 9.469 19.719 1.18 1 98.44 83 ILE A CA 1
ATOM 638 C C . ILE A 1 83 ? 9.398 20.469 2.5 1 98.44 83 ILE A C 1
ATOM 640 O O . ILE A 1 83 ? 10.234 20.281 3.385 1 98.44 83 ILE A O 1
ATOM 644 N N . GLY A 1 84 ? 8.391 21.375 2.664 1 98.25 84 GLY A N 1
ATOM 645 C CA . GLY A 1 84 ? 8.18 22.156 3.869 1 98.25 84 GLY A CA 1
ATOM 646 C C . GLY A 1 84 ? 6.754 22.094 4.391 1 98.25 84 GLY A C 1
ATOM 647 O O . GLY A 1 84 ? 5.879 21.516 3.736 1 98.25 84 GLY A O 1
ATOM 648 N N . PRO A 1 85 ? 6.508 22.688 5.555 1 98.19 85 PRO A N 1
ATOM 649 C CA . PRO A 1 85 ? 5.172 22.609 6.152 1 98.19 85 PRO A CA 1
ATOM 650 C C . PRO A 1 85 ? 4.152 23.484 5.43 1 98.19 85 PRO A C 1
ATOM 652 O O . PRO A 1 85 ? 2.945 23.328 5.621 1 98.19 85 PRO A O 1
ATOM 655 N N . ASP A 1 86 ? 4.668 24.406 4.598 1 97.81 86 ASP A N 1
ATOM 656 C CA . ASP A 1 86 ? 3.773 25.172 3.736 1 97.81 86 ASP A CA 1
ATOM 657 C C . ASP A 1 86 ? 3.199 24.312 2.623 1 97.81 86 ASP A C 1
ATOM 659 O O . ASP A 1 86 ? 3.945 23.75 1.812 1 97.81 86 ASP A O 1
ATOM 663 N N . PRO A 1 87 ? 1.882 24.188 2.562 1 95.56 87 PRO A N 1
ATOM 664 C CA . PRO A 1 87 ? 1.273 23.297 1.567 1 95.56 87 PRO A CA 1
ATOM 665 C C . PRO A 1 87 ? 1.603 23.703 0.133 1 95.56 87 PRO A C 1
ATOM 667 O O . PRO A 1 87 ? 1.405 22.922 -0.797 1 95.56 87 PRO A O 1
ATOM 670 N N . THR A 1 88 ? 2.098 24.938 -0.053 1 96.94 88 THR A N 1
ATOM 671 C CA . THR A 1 88 ? 2.428 25.406 -1.396 1 96.94 88 THR A CA 1
ATOM 672 C C . THR A 1 88 ? 3.904 25.172 -1.703 1 96.94 88 THR A C 1
ATOM 674 O O . THR A 1 88 ? 4.367 25.469 -2.805 1 96.94 88 THR A O 1
ATOM 677 N N . SER A 1 89 ? 4.59 24.672 -0.732 1 97.81 89 SER A N 1
ATOM 678 C CA . SER A 1 89 ? 5.984 24.344 -1.012 1 97.81 89 SER A CA 1
ATOM 679 C C . SER A 1 89 ? 6.09 23.203 -2.012 1 97.81 89 SER A C 1
ATOM 681 O O . SER A 1 89 ? 5.074 22.625 -2.426 1 97.81 89 SER A O 1
ATOM 683 N N . LYS A 1 90 ? 7.297 22.891 -2.469 1 97.94 90 LY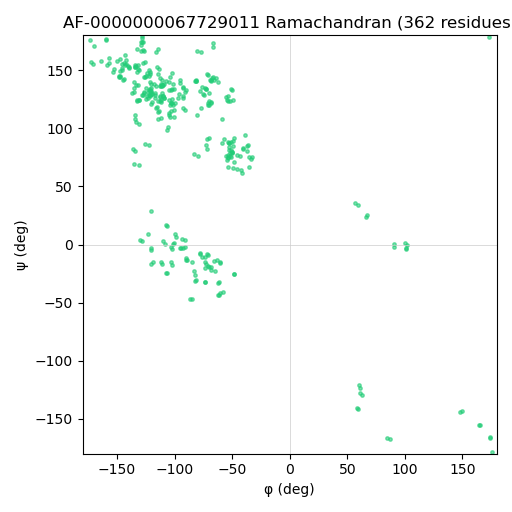S A N 1
ATOM 684 C CA . LYS A 1 90 ? 7.52 21.906 -3.533 1 97.94 90 LYS A CA 1
ATOM 685 C C . LYS A 1 90 ? 6.895 20.562 -3.186 1 97.94 90 LYS A C 1
ATOM 687 O O . LYS A 1 90 ? 7.129 20.031 -2.102 1 97.94 90 LYS A O 1
ATOM 692 N N . LEU A 1 91 ? 6.078 20.094 -4.141 1 98.5 91 LEU A N 1
ATOM 693 C CA . LEU A 1 91 ? 5.477 18.781 -4.02 1 98.5 91 LEU A CA 1
ATOM 694 C C . LEU A 1 91 ? 6.508 17.688 -4.289 1 98.5 91 LEU A C 1
ATOM 696 O O . LEU A 1 91 ? 7.207 17.719 -5.305 1 98.5 91 LEU A O 1
ATOM 700 N N . LEU A 1 92 ? 6.629 16.719 -3.398 1 98.62 92 LEU A N 1
ATOM 701 C CA . LEU A 1 92 ? 7.594 15.633 -3.533 1 98.62 92 LEU A CA 1
ATOM 702 C C . LEU A 1 92 ? 6.895 14.328 -3.9 1 98.62 92 LEU A C 1
ATOM 704 O O . LEU A 1 92 ? 7.539 13.375 -4.359 1 98.62 92 LEU A O 1
ATOM 708 N N . GLY A 1 93 ? 5.629 14.188 -3.584 1 98.5 93 GLY A N 1
ATOM 709 C CA . GLY A 1 93 ? 4.855 12.977 -3.783 1 98.5 93 GLY A CA 1
ATOM 710 C C . GLY A 1 93 ? 3.549 12.961 -3.016 1 98.5 93 GLY A C 1
ATOM 711 O O . GLY A 1 93 ? 2.951 14.016 -2.783 1 98.5 93 GLY A O 1
ATOM 712 N N . ARG A 1 94 ? 3.07 11.711 -2.736 1 98.81 94 ARG A N 1
ATOM 713 C CA . ARG A 1 94 ? 1.815 11.555 -2.006 1 98.81 94 ARG A CA 1
ATOM 714 C C . ARG A 1 94 ? 1.843 10.312 -1.127 1 98.81 94 ARG A C 1
ATOM 716 O O . ARG A 1 94 ? 2.482 9.312 -1.472 1 98.81 94 ARG A O 1
ATOM 723 N N . ALA A 1 95 ? 1.202 10.43 -0 1 98.94 95 ALA A N 1
ATOM 724 C CA . ALA A 1 95 ? 0.849 9.273 0.815 1 98.94 95 ALA A CA 1
ATOM 725 C C . ALA A 1 95 ? -0.59 8.836 0.554 1 98.94 95 ALA A C 1
ATOM 727 O O . ALA A 1 95 ? -1.516 9.648 0.635 1 98.94 95 ALA A O 1
ATOM 728 N N . ARG A 1 96 ? -0.713 7.551 0.222 1 98.94 96 ARG A N 1
ATOM 729 C CA . ARG A 1 96 ? -2.023 7.035 -0.159 1 98.94 96 ARG A CA 1
ATOM 730 C C . ARG A 1 96 ? -2.322 5.719 0.554 1 98.94 96 ARG A C 1
ATOM 732 O O . ARG A 1 96 ? -1.433 4.883 0.723 1 98.94 96 ARG A O 1
ATOM 739 N N . GLY A 1 97 ? -3.582 5.59 1.035 1 98.88 97 GLY A N 1
ATOM 740 C CA . GLY A 1 97 ? -4 4.371 1.711 1 98.88 97 GLY A CA 1
ATOM 741 C C . GLY A 1 97 ? -5.059 4.609 2.771 1 98.88 97 GLY A C 1
ATOM 742 O O . GLY A 1 97 ? -5.977 5.402 2.57 1 98.88 97 GLY A O 1
ATOM 743 N N . LEU A 1 98 ? -4.883 3.801 3.846 1 98.81 98 LEU A N 1
ATOM 744 C CA . LEU A 1 98 ? -5.887 3.791 4.902 1 98.81 98 LEU A CA 1
ATOM 745 C C . LEU A 1 98 ? -5.266 4.145 6.25 1 98.81 98 LEU A C 1
ATOM 747 O O . LEU A 1 98 ? -4.129 3.76 6.531 1 98.81 98 LEU A O 1
ATOM 751 N N . TYR A 1 99 ? -6.055 4.836 7.008 1 98.75 99 TYR A N 1
ATOM 752 C CA . TYR A 1 99 ? -5.789 4.75 8.438 1 98.75 99 TYR A CA 1
ATOM 753 C C . TYR A 1 99 ? -7.09 4.73 9.234 1 98.75 99 TYR A C 1
ATOM 755 O O . TYR A 1 99 ? -8.133 5.164 8.742 1 98.75 99 TYR A O 1
ATOM 763 N N . GLY A 1 100 ? -7.027 4.172 10.414 1 98.75 100 GLY A N 1
ATOM 764 C CA . GLY A 1 100 ? -8.211 4.059 11.258 1 98.75 100 GLY A CA 1
ATOM 765 C C . GLY A 1 100 ? -7.898 4.199 12.734 1 98.75 100 GLY A C 1
ATOM 766 O O . GLY A 1 100 ? -6.781 3.92 13.172 1 98.75 100 GLY A O 1
ATOM 767 N N . SER A 1 101 ? -8.914 4.684 13.453 1 98.69 101 SER A N 1
ATOM 768 C CA . SER A 1 101 ? -8.797 4.781 14.898 1 98.69 101 SER A CA 1
ATOM 769 C C . SER A 1 101 ? -8.977 3.418 15.562 1 98.69 101 SER A C 1
ATOM 771 O O . SER A 1 101 ? -10.078 2.861 15.57 1 98.69 101 SER A O 1
ATOM 773 N N . ALA A 1 102 ? -7.902 2.975 16.234 1 98.69 102 ALA A N 1
ATOM 774 C CA . ALA A 1 102 ? -7.859 1.608 16.75 1 98.69 102 ALA A CA 1
ATOM 775 C C . ALA A 1 102 ? -7.617 1.596 18.25 1 98.69 102 ALA A C 1
ATOM 777 O O . ALA A 1 102 ? -7.293 0.554 18.828 1 98.69 102 ALA A O 1
ATOM 778 N N . GLY A 1 103 ? -7.68 2.762 18.812 1 97.88 103 GLY A N 1
ATOM 779 C CA . GLY A 1 103 ? -7.52 2.857 20.266 1 97.88 103 GLY A CA 1
ATOM 780 C C . GLY A 1 103 ? -8.805 3.242 20.984 1 97.88 103 GLY A C 1
ATOM 781 O O . GLY A 1 103 ? -9.383 4.293 20.703 1 97.88 103 GLY A O 1
ATOM 782 N N . GLN A 1 104 ? -9.148 2.482 22.016 1 97.19 104 GLN A N 1
ATOM 783 C CA . GLN A 1 104 ? -10.352 2.791 22.781 1 97.19 104 GLN A CA 1
ATOM 784 C C . GLN A 1 104 ? -10.078 3.891 23.812 1 97.19 104 GLN A C 1
ATOM 786 O O . GLN A 1 104 ? -10.961 4.703 24.109 1 97.19 104 GLN A O 1
ATOM 791 N N . THR A 1 105 ? -8.852 3.902 24.297 1 96.81 105 THR A N 1
ATOM 792 C CA . THR A 1 105 ? -8.555 4.801 25.406 1 96.81 105 THR A CA 1
ATOM 793 C C . THR A 1 105 ? -7.637 5.934 24.969 1 96.81 105 THR A C 1
ATOM 795 O O . THR A 1 105 ? -7.488 6.934 25.672 1 96.81 105 THR A O 1
ATOM 798 N N . ASP A 1 106 ? -7.039 5.73 23.875 1 96.94 106 ASP A N 1
ATOM 799 C CA . ASP A 1 106 ? -6.176 6.75 23.281 1 96.94 106 ASP A CA 1
ATOM 800 C C . ASP A 1 106 ? -6.32 6.777 21.766 1 96.94 106 ASP A C 1
ATOM 802 O O . ASP A 1 106 ? -6.777 5.805 21.156 1 96.94 106 ASP A O 1
ATOM 806 N N . LEU A 1 107 ? -5.945 7.902 21.172 1 96.56 107 LEU A N 1
ATOM 807 C CA . LEU A 1 107 ? -6.062 8.031 19.734 1 96.56 107 LEU A CA 1
ATOM 808 C C . LEU A 1 107 ? -4.91 7.324 19.031 1 96.56 107 LEU A C 1
ATOM 810 O O . LEU A 1 107 ? -3.979 7.977 18.547 1 96.56 107 LEU A O 1
ATOM 814 N N . GLY A 1 108 ? -5.004 6.047 19 1 98.12 108 GLY A N 1
ATOM 815 C CA . GLY A 1 108 ? -4.102 5.227 18.203 1 98.12 108 GLY A CA 1
ATOM 816 C C . GLY A 1 108 ? -4.617 4.949 16.797 1 98.12 108 GLY A C 1
ATOM 817 O O . GLY A 1 108 ? -5.617 4.25 16.625 1 98.12 108 GLY A O 1
ATOM 818 N N . LEU A 1 109 ? -3.922 5.441 15.805 1 98.62 109 LEU A N 1
ATOM 819 C CA . LEU A 1 109 ? -4.312 5.254 14.414 1 98.62 109 LEU A CA 1
ATOM 820 C C . LEU A 1 109 ? -3.488 4.152 13.758 1 98.62 109 LEU A C 1
ATOM 822 O O . LEU A 1 109 ? -2.262 4.258 13.672 1 98.62 109 LEU A O 1
ATOM 826 N N . ILE A 1 110 ? -4.145 3.068 13.367 1 98.88 110 ILE A N 1
ATOM 827 C CA . ILE A 1 110 ? -3.443 2.088 12.547 1 98.88 110 ILE A CA 1
ATOM 828 C C . ILE A 1 110 ? -3.215 2.656 11.148 1 98.88 110 ILE A C 1
ATOM 830 O O . ILE A 1 110 ? -4.164 3.059 10.469 1 98.88 110 ILE A O 1
ATOM 834 N N . MET A 1 111 ? -1.941 2.709 10.773 1 98.81 111 MET A N 1
ATOM 835 C CA . MET A 1 111 ? -1.548 3.27 9.484 1 98.81 111 MET A CA 1
ATOM 836 C C . MET A 1 111 ? -1.258 2.164 8.477 1 98.81 111 MET A C 1
ATOM 838 O O . MET A 1 111 ? -0.422 1.294 8.727 1 98.81 111 MET A O 1
ATOM 842 N N . VAL A 1 112 ? -1.936 2.104 7.398 1 98.81 112 VAL A N 1
ATOM 843 C CA . VAL A 1 112 ? -1.742 1.241 6.238 1 98.81 112 VAL A CA 1
ATOM 844 C C . VAL A 1 112 ? -1.562 2.094 4.984 1 98.81 112 VAL A C 1
ATOM 846 O O . VAL A 1 112 ? -2.518 2.326 4.238 1 98.81 112 VAL A O 1
ATOM 849 N N . LEU A 1 113 ? -0.313 2.512 4.75 1 98.88 113 LEU A N 1
ATOM 850 C CA . LEU A 1 113 ? -0.089 3.578 3.781 1 98.88 113 LEU A CA 1
ATOM 851 C C . LEU A 1 113 ? 1.068 3.232 2.852 1 98.88 113 LEU A C 1
ATOM 853 O O . LEU A 1 113 ? 1.967 2.477 3.227 1 98.88 113 LEU A O 1
ATOM 857 N N . ASN A 1 114 ? 1.002 3.783 1.691 1 98.94 114 ASN A N 1
ATOM 858 C CA . ASN A 1 114 ? 2.1 3.82 0.731 1 98.94 114 ASN A CA 1
ATOM 859 C C . ASN A 1 114 ? 2.547 5.25 0.449 1 98.94 114 ASN A C 1
ATOM 861 O O . ASN A 1 114 ? 1.726 6.113 0.13 1 98.94 114 ASN A O 1
ATOM 865 N N . TYR A 1 115 ? 3.781 5.504 0.615 1 98.88 115 TYR A N 1
ATOM 866 C CA . TYR A 1 115 ? 4.387 6.793 0.3 1 98.88 115 TYR A CA 1
ATOM 867 C C . TYR A 1 115 ? 5.109 6.742 -1.042 1 98.88 115 TYR A C 1
ATOM 869 O O . TYR A 1 115 ? 6.168 6.125 -1.161 1 98.88 115 TYR A O 1
ATOM 877 N N . GLY A 1 116 ? 4.539 7.422 -2.033 1 98.75 116 GLY A N 1
ATOM 878 C CA . GLY A 1 116 ? 5.113 7.445 -3.369 1 98.75 116 GLY A CA 1
ATOM 879 C C . GLY A 1 116 ? 5.691 8.797 -3.742 1 98.75 116 GLY A C 1
ATOM 880 O O . GLY A 1 116 ? 5.066 9.836 -3.514 1 98.75 116 GLY A O 1
ATOM 881 N N . PHE A 1 117 ? 6.875 8.789 -4.371 1 98.56 117 PHE A N 1
ATOM 882 C CA . PHE A 1 117 ? 7.578 10.031 -4.652 1 98.56 117 PHE A CA 1
ATOM 883 C C . PHE A 1 117 ? 7.652 10.281 -6.152 1 98.56 117 PHE A C 1
ATOM 885 O O . PHE A 1 117 ? 7.711 9.336 -6.945 1 98.56 117 PHE A O 1
ATOM 892 N N . THR A 1 118 ? 7.699 11.586 -6.473 1 97.44 118 THR A N 1
ATOM 893 C CA . THR A 1 118 ? 7.688 11.984 -7.875 1 97.44 118 THR A CA 1
ATOM 894 C C . THR A 1 118 ? 8.844 12.93 -8.18 1 97.44 118 THR A C 1
ATOM 896 O O . THR A 1 118 ? 8.953 13.438 -9.297 1 97.44 118 THR A O 1
ATOM 899 N N . ASP A 1 119 ? 9.656 13.195 -7.262 1 97.12 119 ASP A N 1
ATOM 900 C CA . ASP A 1 119 ? 10.711 14.195 -7.41 1 97.12 119 ASP A CA 1
ATOM 901 C C . ASP A 1 119 ? 12.07 13.531 -7.641 1 97.12 119 ASP A C 1
ATOM 903 O O . ASP A 1 119 ? 12.422 12.578 -6.945 1 97.12 119 ASP A O 1
ATOM 907 N N . GLY A 1 120 ? 12.797 14.07 -8.664 1 95.31 120 GLY A N 1
ATOM 908 C CA . GLY A 1 120 ? 14.172 13.664 -8.898 1 95.31 120 GLY A CA 1
ATOM 909 C C . GLY A 1 120 ? 14.32 12.18 -9.156 1 95.31 120 GLY A C 1
ATOM 910 O O . GLY A 1 120 ? 13.523 11.594 -9.891 1 95.31 120 GLY A O 1
ATOM 911 N N . ILE A 1 121 ? 15.406 11.57 -8.594 1 95.75 121 ILE A N 1
ATOM 912 C CA . ILE A 1 121 ? 15.719 10.172 -8.875 1 95.75 121 ILE A CA 1
ATOM 913 C C . ILE A 1 121 ? 14.703 9.266 -8.18 1 95.75 121 ILE A C 1
ATOM 915 O O . ILE A 1 121 ? 14.648 8.062 -8.445 1 95.75 121 ILE A O 1
ATOM 919 N N . TYR A 1 122 ? 13.867 9.797 -7.367 1 96.81 122 TYR A N 1
ATOM 920 C CA . TYR A 1 122 ? 12.93 8.992 -6.59 1 96.81 122 TYR A CA 1
ATOM 921 C C . TYR A 1 122 ? 11.602 8.844 -7.32 1 96.81 122 TYR A C 1
ATOM 923 O O . TYR A 1 122 ? 10.695 8.148 -6.852 1 96.81 122 TYR A O 1
ATOM 931 N N . GLN A 1 123 ? 11.523 9.477 -8.414 1 96.44 123 GLN A N 1
ATOM 932 C CA . GLN A 1 123 ? 10.312 9.305 -9.219 1 96.44 123 GLN A CA 1
ATOM 933 C C . GLN A 1 123 ? 10.031 7.828 -9.484 1 96.44 123 GLN A C 1
ATOM 935 O O . GLN A 1 123 ? 10.898 7.098 -9.961 1 96.44 123 GLN A O 1
ATOM 940 N N . GLY A 1 124 ? 8.828 7.406 -9.094 1 95.62 124 GLY A N 1
ATOM 941 C CA . GLY A 1 124 ? 8.414 6.027 -9.312 1 95.62 124 GLY A CA 1
ATOM 942 C C . GLY A 1 124 ? 8.766 5.113 -8.156 1 95.62 124 GLY A C 1
ATOM 943 O O . GLY A 1 124 ? 8.414 3.932 -8.164 1 95.62 124 GLY A O 1
ATOM 944 N N . SER A 1 125 ? 9.391 5.633 -7.098 1 98.25 125 SER A N 1
ATOM 945 C CA . SER A 1 125 ? 9.75 4.848 -5.922 1 98.25 125 SER A CA 1
ATOM 946 C C . SER A 1 125 ? 8.797 5.125 -4.762 1 98.25 125 SER A C 1
ATOM 948 O O . SER A 1 125 ? 8.312 6.246 -4.605 1 98.25 125 SER A O 1
ATOM 950 N N . SER A 1 126 ? 8.547 4.082 -4.027 1 98.75 126 SER A N 1
ATOM 951 C CA . SER A 1 126 ? 7.656 4.227 -2.879 1 98.75 126 SER A CA 1
ATOM 952 C C . SER A 1 126 ? 8.062 3.289 -1.745 1 98.75 126 SER A C 1
ATOM 954 O O . SER A 1 126 ? 8.812 2.338 -1.957 1 98.75 126 SER A O 1
ATOM 956 N N . PHE A 1 127 ? 7.617 3.613 -0.543 1 98.75 127 PHE A N 1
ATOM 957 C CA . PHE A 1 127 ? 7.699 2.656 0.554 1 98.75 127 PHE A CA 1
ATOM 958 C C . PHE A 1 127 ? 6.34 2.49 1.227 1 98.75 127 PHE A C 1
ATOM 960 O O . PHE A 1 127 ? 5.492 3.383 1.152 1 98.75 127 PHE A O 1
ATOM 967 N N . SER A 1 128 ? 6.156 1.346 1.871 1 98.81 128 SER A N 1
ATOM 968 C CA . SER A 1 128 ? 4.926 1.015 2.58 1 98.81 128 SER A CA 1
ATOM 969 C C . SER A 1 128 ? 5.125 1.069 4.09 1 98.81 128 SER A C 1
ATOM 971 O O . SER A 1 128 ? 6.172 0.662 4.598 1 98.81 128 SER A O 1
ATOM 973 N N . LEU A 1 129 ? 4.105 1.577 4.711 1 98.75 129 LEU A N 1
ATOM 974 C CA . LEU A 1 129 ? 4.102 1.724 6.16 1 98.75 129 LEU A CA 1
ATOM 975 C C . LEU A 1 129 ? 2.936 0.965 6.781 1 98.75 129 LEU A C 1
ATOM 977 O O . LEU A 1 129 ? 1.794 1.098 6.336 1 98.75 129 LEU A O 1
ATOM 981 N N . LEU A 1 130 ? 3.215 0.14 7.754 1 98.69 130 LEU A N 1
ATOM 982 C CA . LEU A 1 130 ? 2.223 -0.519 8.594 1 98.69 130 LEU A CA 1
ATOM 983 C C . LEU A 1 130 ? 2.617 -0.433 10.07 1 98.69 130 LEU A C 1
ATOM 985 O O . LEU A 1 130 ? 3.582 -1.07 10.492 1 98.69 130 LEU A O 1
ATOM 989 N N . SER A 1 131 ? 1.836 0.335 10.805 1 98.56 131 SER A N 1
ATOM 990 C CA . SER A 1 131 ? 2.18 0.591 12.203 1 98.56 131 SER A CA 1
ATOM 991 C C . SER A 1 131 ? 1.062 1.343 12.914 1 98.56 131 SER A C 1
ATOM 993 O O . SER A 1 131 ? 0.248 2.012 12.273 1 98.56 131 SER A O 1
ATOM 995 N N . LEU A 1 132 ? 1.095 1.172 14.203 1 98.62 132 LEU A N 1
ATOM 996 C CA . LEU A 1 132 ? 0.278 2.068 15.008 1 98.62 132 LEU A CA 1
ATOM 997 C C . LEU A 1 132 ? 0.945 3.434 15.148 1 98.62 132 LEU A C 1
ATOM 999 O O . LEU A 1 132 ? 2.154 3.518 15.383 1 98.62 132 LEU A O 1
ATOM 1003 N N . ASN A 1 133 ? 0.179 4.445 14.922 1 98.31 133 ASN A N 1
ATOM 1004 C CA . ASN A 1 133 ? 0.544 5.84 15.148 1 98.31 133 ASN A CA 1
ATOM 1005 C C . ASN A 1 133 ? -0.145 6.41 16.391 1 98.31 133 ASN A C 1
ATOM 1007 O O . ASN A 1 133 ? -1.343 6.699 16.359 1 98.31 133 ASN A O 1
ATOM 1011 N N . PRO A 1 134 ? 0.554 6.496 17.484 1 97.81 134 PRO A N 1
ATOM 1012 C CA . PRO A 1 134 ? -0.048 7.199 18.609 1 97.81 134 PRO A CA 1
ATOM 1013 C C . PRO A 1 134 ? -0.121 8.711 18.406 1 97.81 134 PRO A C 1
ATOM 1015 O O . PRO A 1 134 ? 0.749 9.445 18.875 1 97.81 134 PRO A O 1
ATOM 1018 N N . ALA A 1 135 ? -1.174 9.18 17.859 1 95.69 135 ALA A N 1
ATOM 1019 C CA . ALA A 1 135 ? -1.283 10.477 17.203 1 95.69 135 ALA A CA 1
ATOM 1020 C C . ALA A 1 135 ? -1.088 11.617 18.203 1 95.69 135 ALA A C 1
ATOM 1022 O O . ALA A 1 135 ? -0.701 12.727 17.812 1 95.69 135 ALA A O 1
ATOM 1023 N N . MET A 1 136 ? -1.297 11.383 19.406 1 94.56 136 MET A N 1
ATOM 1024 C CA . MET A 1 136 ? -1.235 12.469 20.391 1 94.56 136 MET A CA 1
ATOM 1025 C C . MET A 1 136 ? 0.173 12.617 20.953 1 94.56 136 MET A C 1
ATOM 1027 O O . MET A 1 136 ? 0.475 13.594 21.641 1 94.56 136 MET A O 1
ATOM 1031 N N . ASN A 1 137 ? 0.997 11.617 20.703 1 94.88 137 ASN A N 1
ATOM 1032 C CA . ASN A 1 137 ? 2.404 11.773 21.062 1 94.88 137 ASN A CA 1
ATOM 1033 C C . ASN A 1 137 ? 3.113 12.742 20.125 1 94.88 137 ASN A C 1
ATOM 1035 O O . ASN A 1 137 ? 2.947 12.664 18.906 1 94.88 137 ASN A O 1
ATOM 1039 N N . PRO A 1 138 ? 3.846 13.617 20.641 1 93 138 PRO A N 1
ATOM 1040 C CA . PRO A 1 138 ? 4.488 14.617 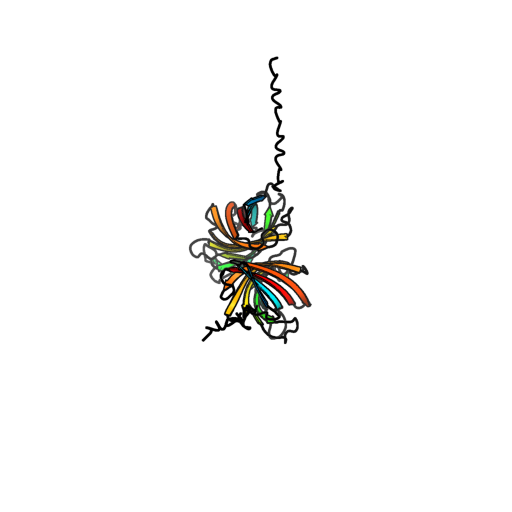19.797 1 93 138 PRO A CA 1
ATOM 1041 C C . PRO A 1 138 ? 5.453 14 18.781 1 93 138 PRO A C 1
ATOM 1043 O O . PRO A 1 138 ? 5.566 14.492 17.656 1 93 138 PRO A O 1
ATOM 1046 N N . VAL A 1 139 ? 6.246 13.023 19.281 1 94.75 139 VAL A N 1
ATOM 1047 C CA . VAL A 1 139 ? 7.176 12.297 18.422 1 94.75 139 VAL A CA 1
ATOM 1048 C C . VAL A 1 139 ? 6.871 10.805 18.484 1 94.75 139 VAL A C 1
ATOM 1050 O O . VAL A 1 139 ? 6.699 10.242 19.562 1 94.75 139 VAL A O 1
ATOM 1053 N N . ARG A 1 140 ? 6.723 10.156 17.297 1 97.44 140 ARG A N 1
ATOM 1054 C CA . ARG A 1 140 ? 6.34 8.75 17.234 1 97.44 140 ARG A CA 1
ATOM 1055 C C . ARG A 1 140 ? 7.125 8.023 16.141 1 97.44 140 ARG A C 1
ATOM 1057 O O . ARG A 1 140 ? 7.648 8.656 15.219 1 97.44 140 ARG A O 1
ATOM 1064 N N . GLU A 1 141 ? 7.277 6.766 16.375 1 98.56 141 GLU A N 1
ATOM 1065 C CA . GLU A 1 141 ? 7.992 5.902 15.438 1 98.56 141 GLU A CA 1
ATOM 1066 C C . GLU A 1 141 ? 7.055 4.891 14.789 1 98.56 141 GLU A C 1
ATOM 1068 O O . GLU A 1 141 ? 6.195 4.312 15.461 1 98.56 141 GLU A O 1
ATOM 1073 N N . MET A 1 142 ? 7.203 4.715 13.453 1 98.69 142 MET A N 1
ATOM 1074 C CA . MET A 1 142 ? 6.418 3.744 12.695 1 98.69 142 MET A CA 1
ATOM 1075 C C . MET A 1 142 ? 7.312 2.906 11.789 1 98.69 142 MET A C 1
ATOM 1077 O O . MET A 1 142 ? 8.367 3.367 11.352 1 98.69 142 MET A O 1
ATOM 1081 N N . ALA A 1 143 ? 6.859 1.756 11.492 1 98.75 143 ALA A N 1
ATOM 1082 C CA . ALA A 1 143 ? 7.672 0.793 10.75 1 98.75 143 ALA A CA 1
ATOM 1083 C C . ALA A 1 143 ? 7.422 0.896 9.25 1 98.75 143 ALA A C 1
ATOM 1085 O O . ALA A 1 143 ? 6.273 0.985 8.812 1 98.75 143 ALA A O 1
ATOM 1086 N N . ILE A 1 144 ? 8.508 0.88 8.453 1 98.69 144 ILE A N 1
ATOM 1087 C CA . ILE A 1 144 ? 8.477 0.673 7.008 1 98.69 144 ILE A CA 1
ATOM 1088 C C . ILE A 1 144 ? 8.625 -0.813 6.695 1 98.69 144 ILE A C 1
ATOM 1090 O O . ILE A 1 144 ? 9.586 -1.451 7.141 1 98.69 144 ILE A O 1
ATOM 1094 N N . VAL A 1 145 ? 7.746 -1.354 5.824 1 98.25 145 VAL A N 1
ATOM 1095 C CA . VAL A 1 145 ? 7.672 -2.809 5.738 1 98.25 145 VAL A CA 1
ATOM 1096 C C . VAL A 1 145 ? 8 -3.264 4.32 1 98.25 145 VAL A C 1
ATOM 1098 O O . VAL A 1 145 ? 8.07 -4.465 4.043 1 98.25 145 VAL A O 1
ATOM 1101 N N . GLY A 1 146 ? 8.195 -2.381 3.424 1 97.75 146 GLY A N 1
ATOM 1102 C CA . GLY A 1 146 ? 8.531 -2.707 2.049 1 97.75 146 GLY A CA 1
ATOM 1103 C C . GLY A 1 146 ? 8.617 -1.487 1.149 1 97.75 146 GLY A C 1
ATOM 1104 O O . GLY A 1 146 ? 8.43 -0.359 1.606 1 97.75 146 GLY A O 1
ATOM 1105 N N . GLY A 1 147 ? 8.906 -1.79 -0.182 1 98.38 147 GLY A N 1
ATOM 1106 C CA . GLY A 1 147 ? 9.008 -0.683 -1.12 1 98.38 147 GLY A CA 1
ATOM 1107 C C . GLY A 1 147 ? 9.172 -1.134 -2.559 1 98.38 147 GLY A C 1
ATOM 1108 O O . GLY A 1 147 ? 9.234 -2.334 -2.836 1 98.38 147 GLY A O 1
ATOM 1109 N N . THR A 1 148 ? 9.18 -0.109 -3.406 1 98.38 148 THR A N 1
ATOM 1110 C CA . THR A 1 148 ? 9.352 -0.312 -4.84 1 98.38 148 THR A CA 1
ATOM 1111 C C . THR A 1 148 ? 10.391 0.653 -5.402 1 98.38 148 THR A C 1
ATOM 1113 O O . THR A 1 148 ? 10.773 1.618 -4.738 1 98.38 148 THR A O 1
ATOM 1116 N N . GLY A 1 149 ? 10.789 0.361 -6.652 1 96.88 149 GLY A N 1
ATOM 1117 C CA . GLY A 1 149 ? 11.773 1.24 -7.27 1 96.88 149 GLY A CA 1
ATOM 1118 C C . GLY A 1 149 ? 13.086 1.289 -6.516 1 96.88 149 GLY A C 1
ATOM 1119 O O . GLY A 1 149 ? 13.664 0.247 -6.191 1 96.88 149 GLY A O 1
ATOM 1120 N N . LEU A 1 150 ? 13.555 2.523 -6.188 1 96.62 150 LEU A N 1
ATOM 1121 C CA . LEU A 1 150 ? 14.805 2.689 -5.453 1 96.62 150 LEU A CA 1
ATOM 1122 C C . LEU A 1 150 ? 14.688 2.113 -4.047 1 96.62 150 LEU A C 1
ATOM 1124 O O . LEU A 1 150 ? 15.703 1.894 -3.379 1 96.62 150 LEU A O 1
ATOM 1128 N N . PHE A 1 151 ? 13.5 1.858 -3.67 1 97.62 151 PHE A N 1
ATOM 1129 C CA . PHE A 1 151 ? 13.297 1.346 -2.32 1 97.62 151 PHE A CA 1
ATOM 1130 C C . PHE A 1 151 ? 12.93 -0.134 -2.352 1 97.62 151 PHE A C 1
ATOM 1132 O O . PHE A 1 151 ? 12.391 -0.666 -1.382 1 97.62 151 PHE A O 1
ATOM 1139 N N . ARG A 1 152 ? 13.156 -0.8 -3.418 1 96.56 152 ARG A N 1
ATOM 1140 C CA . ARG A 1 152 ? 12.867 -2.229 -3.498 1 96.56 152 ARG A CA 1
ATOM 1141 C C . ARG A 1 152 ? 13.492 -2.98 -2.328 1 96.56 152 ARG A C 1
ATOM 1143 O O . ARG A 1 152 ? 14.641 -2.723 -1.962 1 96.56 152 ARG A O 1
ATOM 1150 N N . LEU A 1 153 ? 12.68 -3.881 -1.694 1 95.44 153 LEU A N 1
ATOM 1151 C CA . LEU A 1 153 ? 13.102 -4.715 -0.574 1 95.44 153 LEU A CA 1
ATOM 1152 C C . LEU A 1 153 ? 13.391 -3.863 0.658 1 95.44 153 LEU A C 1
ATOM 1154 O O . LEU A 1 153 ? 14.125 -4.285 1.55 1 95.44 153 LEU A O 1
ATOM 1158 N N . ALA A 1 154 ? 1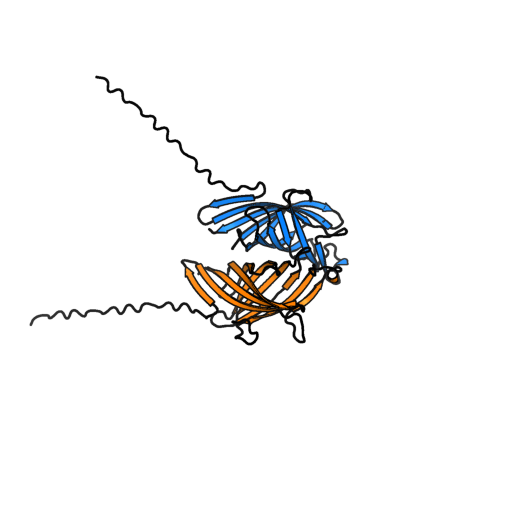2.805 -2.748 0.761 1 96.75 154 ALA A N 1
ATOM 1159 C CA . ALA A 1 154 ? 13.086 -1.774 1.812 1 96.75 154 ALA A CA 1
ATOM 1160 C C . ALA A 1 154 ? 12.656 -2.299 3.178 1 96.75 154 ALA A C 1
ATOM 1162 O O . ALA A 1 154 ? 11.617 -2.957 3.297 1 96.75 154 ALA A O 1
ATOM 1163 N N . ARG A 1 155 ? 13.422 -1.956 4.129 1 97.06 155 ARG A N 1
ATOM 1164 C CA . ARG A 1 155 ? 13.086 -1.931 5.547 1 97.06 155 ARG A CA 1
ATOM 1165 C C . ARG A 1 155 ? 13.523 -0.618 6.191 1 97.06 155 ARG A C 1
ATOM 1167 O O . ARG A 1 155 ? 14.5 -0.002 5.758 1 97.06 155 ARG A O 1
ATOM 1174 N N . GLY A 1 156 ? 12.758 -0.214 7.184 1 98.31 156 GLY A N 1
ATOM 1175 C CA . GLY A 1 156 ? 13.156 1.023 7.84 1 98.31 156 GLY A CA 1
ATOM 1176 C C . GLY A 1 156 ? 12.148 1.495 8.875 1 98.31 156 GLY A C 1
ATOM 1177 O O . GLY A 1 156 ? 11.344 0.703 9.375 1 98.31 156 GLY A O 1
ATOM 1178 N N . TYR A 1 157 ? 12.344 2.752 9.25 1 98.75 157 TYR A N 1
ATOM 1179 C CA . TYR A 1 157 ? 11.438 3.375 10.203 1 98.75 157 TYR A CA 1
ATOM 1180 C C . TYR A 1 157 ? 11.227 4.848 9.875 1 98.75 157 TYR A C 1
ATOM 1182 O O . TYR A 1 157 ? 12.047 5.465 9.195 1 98.75 157 TYR A O 1
ATOM 1190 N N . ALA A 1 158 ? 10.172 5.305 10.305 1 98.81 158 ALA A N 1
ATOM 1191 C CA . ALA A 1 158 ? 9.797 6.711 10.18 1 98.81 158 ALA A CA 1
ATOM 1192 C C . ALA A 1 158 ? 9.57 7.344 11.547 1 98.81 158 ALA A C 1
ATOM 1194 O O . ALA A 1 158 ? 8.867 6.781 12.391 1 98.81 158 ALA A O 1
ATOM 1195 N N . ILE A 1 159 ? 10.156 8.477 11.719 1 98.81 159 ILE A N 1
ATOM 1196 C CA . ILE A 1 159 ? 9.859 9.328 12.859 1 98.81 159 ILE A CA 1
ATOM 1197 C C . ILE A 1 159 ? 8.938 10.469 12.43 1 98.81 159 ILE A C 1
ATOM 1199 O O . ILE A 1 159 ? 9.258 11.227 11.516 1 98.81 159 ILE A O 1
ATOM 1203 N N . ALA A 1 160 ? 7.812 10.508 13.078 1 98.62 160 ALA A N 1
ATOM 1204 C CA . ALA A 1 160 ? 6.82 11.539 12.773 1 98.62 160 ALA A CA 1
ATOM 1205 C C . ALA A 1 160 ? 6.691 12.539 13.914 1 98.62 160 ALA A C 1
ATOM 1207 O O . ALA A 1 160 ? 6.711 12.156 15.086 1 98.62 160 ALA A O 1
ATOM 1208 N N . GLN A 1 161 ? 6.609 13.75 13.523 1 98.25 161 GLN A N 1
ATOM 1209 C CA . GLN A 1 161 ? 6.398 14.836 14.469 1 98.25 161 GLN A CA 1
ATOM 1210 C C . GLN A 1 161 ? 5.297 15.781 13.992 1 98.25 161 GLN A C 1
ATOM 1212 O O . GLN A 1 161 ? 5.395 16.359 12.906 1 98.25 161 GLN A O 1
ATOM 1217 N N . THR A 1 162 ? 4.312 15.961 14.828 1 97.75 162 THR A N 1
ATOM 1218 C CA . THR A 1 162 ? 3.238 16.859 14.438 1 97.75 162 THR A CA 1
ATOM 1219 C C . THR A 1 162 ? 3.738 18.312 14.383 1 97.75 162 THR A C 1
ATOM 1221 O O . THR A 1 162 ? 4.301 18.812 15.359 1 97.75 162 THR A O 1
ATOM 1224 N N . TYR A 1 163 ? 3.605 18.922 13.305 1 97.75 163 TYR A N 1
ATOM 1225 C CA . TYR A 1 163 ? 3.939 20.328 13.133 1 97.75 163 TYR A CA 1
ATOM 1226 C C . TYR A 1 163 ? 2.758 21.219 13.508 1 97.75 163 TYR A C 1
ATOM 1228 O O . TYR A 1 163 ? 2.924 22.219 14.211 1 97.75 163 TYR A O 1
ATOM 1236 N N . SER A 1 164 ? 1.574 20.891 13.023 1 97.12 164 SER A N 1
ATOM 1237 C CA . SER A 1 164 ? 0.356 21.609 13.383 1 97.12 164 SER A CA 1
ATOM 1238 C C . SER A 1 164 ? -0.871 20.719 13.273 1 97.12 164 SER A C 1
ATOM 1240 O O . SER A 1 164 ? -0.862 19.734 12.523 1 97.12 164 SER A O 1
ATOM 1242 N N . ALA A 1 165 ? -1.888 20.984 14.062 1 95.56 165 ALA A N 1
ATOM 1243 C CA . ALA A 1 165 ? -3.201 20.359 14.008 1 95.56 165 ALA A CA 1
ATOM 1244 C C . ALA A 1 165 ? -4.297 21.328 14.43 1 95.56 165 ALA A C 1
ATOM 1246 O O . ALA A 1 165 ? -4.059 22.234 15.227 1 95.56 165 ALA A O 1
ATOM 1247 N N . ASN A 1 166 ? -5.473 21.141 13.859 1 94 166 ASN A N 1
ATOM 1248 C CA . ASN A 1 166 ? -6.578 22.016 14.25 1 94 166 ASN A CA 1
ATOM 1249 C C . ASN A 1 166 ? -7.805 21.203 14.664 1 94 166 ASN A C 1
ATOM 1251 O O . ASN A 1 166 ? -7.82 19.984 14.531 1 94 166 ASN A O 1
ATOM 1255 N N . PRO A 1 167 ? -8.836 21.812 15.148 1 91.56 167 PRO A N 1
ATOM 1256 C CA . PRO A 1 167 ? -9.992 21.094 15.703 1 91.56 167 PRO A CA 1
ATOM 1257 C C . PRO A 1 167 ? -10.805 20.375 14.633 1 91.56 167 PRO A C 1
ATOM 1259 O O . PRO A 1 167 ? -11.602 19.484 14.953 1 91.56 167 PRO A O 1
ATOM 1262 N N . ASN A 1 168 ? -10.664 20.766 13.383 1 92.5 168 ASN A N 1
ATOM 1263 C CA . ASN A 1 168 ? -11.383 20.094 12.305 1 92.5 168 ASN A CA 1
ATOM 1264 C C . ASN A 1 168 ? -10.727 18.781 11.922 1 92.5 168 ASN A C 1
ATOM 1266 O O . ASN A 1 168 ? -11.242 18.031 11.086 1 92.5 168 ASN A O 1
ATOM 1270 N N . GLY A 1 169 ? -9.57 18.516 12.484 1 93 169 GLY A N 1
ATOM 1271 C CA . GLY A 1 169 ? -8.891 17.25 12.227 1 93 169 GLY A CA 1
ATOM 1272 C C . GLY A 1 169 ? -7.77 17.391 11.211 1 93 169 GLY A C 1
ATOM 1273 O O . GLY A 1 169 ? -7.043 16.422 10.953 1 93 169 GLY A O 1
ATOM 1274 N N . ASP A 1 170 ? -7.59 18.609 10.633 1 97.31 170 ASP A N 1
ATOM 1275 C CA . ASP A 1 170 ? -6.48 18.828 9.711 1 97.31 170 ASP A CA 1
ATOM 1276 C C . ASP A 1 170 ? -5.141 18.781 10.438 1 97.31 170 ASP A C 1
ATOM 1278 O O . ASP A 1 170 ? -5.016 19.297 11.555 1 97.31 170 ASP A O 1
ATOM 1282 N N . ALA A 1 171 ? -4.18 18.203 9.812 1 97.69 171 ALA A N 1
ATOM 1283 C CA . ALA A 1 171 ? -2.871 18.125 10.453 1 97.69 171 ALA A CA 1
ATOM 1284 C C . ALA A 1 171 ? -1.747 18.172 9.422 1 97.69 171 ALA A C 1
ATOM 1286 O O . ALA A 1 171 ? -1.91 17.719 8.289 1 97.69 171 ALA A O 1
ATOM 1287 N N . ILE A 1 172 ? -0.663 18.812 9.773 1 98.38 172 ILE A N 1
ATOM 1288 C CA . ILE A 1 172 ? 0.619 18.766 9.078 1 98.38 172 ILE A CA 1
ATOM 1289 C C . ILE A 1 172 ? 1.646 18.047 9.938 1 98.38 172 ILE A C 1
ATOM 1291 O O . ILE A 1 172 ? 1.854 18.391 11.102 1 98.38 172 ILE A O 1
ATOM 1295 N N . VAL A 1 173 ? 2.215 17 9.391 1 98.62 173 VAL A N 1
ATOM 1296 C CA . VAL A 1 173 ? 3.129 16.141 10.141 1 98.62 173 VAL A CA 1
ATOM 1297 C C . VAL A 1 173 ? 4.477 16.078 9.43 1 98.62 173 VAL A C 1
ATOM 1299 O O . VAL A 1 173 ? 4.535 15.789 8.234 1 98.62 173 VAL A O 1
ATOM 1302 N N . GLY A 1 174 ? 5.57 16.375 10.133 1 98.69 174 GLY A N 1
ATOM 1303 C CA . GLY A 1 174 ? 6.91 16.156 9.609 1 98.69 174 GLY A CA 1
ATOM 1304 C C . GLY A 1 174 ? 7.387 14.727 9.75 1 98.69 174 GLY A C 1
ATOM 1305 O O . GLY A 1 174 ? 7.141 14.086 10.773 1 98.69 174 GLY A O 1
ATOM 1306 N N . TYR A 1 175 ? 8.078 14.266 8.75 1 98.75 175 TYR A N 1
ATOM 1307 C CA . TYR A 1 175 ? 8.633 12.914 8.742 1 98.75 175 TYR A CA 1
ATOM 1308 C C . TYR A 1 175 ? 10.148 12.945 8.555 1 98.75 175 TYR A C 1
ATOM 1310 O O . TYR A 1 175 ? 10.656 13.68 7.707 1 98.75 175 TYR A O 1
ATOM 1318 N N . ASN A 1 176 ? 10.828 12.227 9.328 1 98.69 176 ASN A N 1
ATOM 1319 C CA . ASN A 1 176 ? 12.203 11.773 9.125 1 98.69 176 ASN A CA 1
ATOM 1320 C C . ASN A 1 176 ? 12.273 10.266 8.953 1 98.69 176 ASN A C 1
ATOM 1322 O O . ASN A 1 176 ? 12.016 9.516 9.891 1 98.69 176 ASN A O 1
ATOM 1326 N N . VAL A 1 177 ? 12.68 9.867 7.781 1 98.81 177 VAL A N 1
ATOM 1327 C CA . VAL A 1 177 ? 12.586 8.453 7.422 1 98.81 177 VAL A CA 1
ATOM 1328 C C . VAL A 1 177 ? 13.984 7.898 7.16 1 98.81 177 VAL A C 1
ATOM 1330 O O . VAL A 1 177 ? 14.805 8.547 6.512 1 98.81 177 VAL A O 1
ATOM 1333 N N . THR A 1 178 ? 14.219 6.754 7.629 1 98.62 178 THR A N 1
ATOM 1334 C CA . THR A 1 178 ? 15.414 5.98 7.316 1 98.62 178 THR A CA 1
ATOM 1335 C C . THR A 1 178 ? 15.047 4.648 6.672 1 98.62 178 THR A C 1
ATOM 1337 O O . THR A 1 178 ? 14.297 3.855 7.254 1 98.62 178 THR A O 1
ATOM 1340 N N . ILE A 1 179 ? 15.562 4.473 5.473 1 98.31 179 ILE A N 1
ATOM 1341 C CA . ILE A 1 179 ? 15.297 3.26 4.711 1 98.31 179 ILE A CA 1
ATOM 1342 C C . ILE A 1 179 ? 16.609 2.543 4.402 1 98.31 179 ILE A C 1
ATOM 1344 O O . ILE A 1 179 ? 17.578 3.168 3.967 1 98.31 179 ILE A O 1
ATOM 1348 N N . VAL A 1 180 ? 16.594 1.25 4.605 1 97.62 180 VAL A N 1
ATOM 1349 C CA . VAL A 1 180 ? 17.734 0.415 4.234 1 97.62 180 VAL A CA 1
ATOM 1350 C C . VAL A 1 180 ? 17.344 -0.518 3.092 1 97.62 180 VAL A C 1
ATOM 1352 O O . VAL A 1 180 ? 16.312 -1.188 3.156 1 97.62 180 VAL A O 1
ATOM 1355 N N . THR A 1 181 ? 18.141 -0.445 2.086 1 95.81 181 THR A N 1
ATOM 1356 C CA . THR A 1 181 ? 18.016 -1.353 0.95 1 95.81 181 THR A CA 1
ATOM 1357 C C . THR A 1 181 ? 19.359 -2.01 0.64 1 95.81 181 THR A C 1
ATOM 1359 O O . THR A 1 181 ? 20.328 -1.808 1.362 1 95.81 181 THR A O 1
ATOM 1362 N N . TYR A 1 182 ? 19.281 -2.896 -0.417 1 87.38 182 TYR A N 1
ATOM 1363 C CA . TYR A 1 182 ? 20.5 -3.613 -0.766 1 87.38 182 TYR A CA 1
ATOM 1364 C C . TYR A 1 182 ? 20.891 -3.355 -2.217 1 87.38 182 TYR A C 1
ATOM 1366 O O . TYR A 1 182 ? 20.031 -3.053 -3.051 1 87.38 182 TYR A O 1
ATOM 1374 N N . ILE A 1 183 ? 22.172 -3.398 -2.537 1 72.62 183 ILE A N 1
ATOM 1375 C CA . ILE A 1 183 ? 22.75 -3.176 -3.861 1 72.62 183 ILE A CA 1
ATOM 1376 C C . ILE A 1 183 ? 22.766 -4.488 -4.641 1 72.62 183 ILE A C 1
ATOM 1378 O O . ILE A 1 183 ? 23.031 -5.551 -4.078 1 72.62 183 ILE A O 1
ATOM 1382 N N . MET B 1 1 ? 55.406 -67.312 -6.637 1 30.77 1 MET B N 1
ATOM 1383 C CA . MET B 1 1 ? 54 -67 -6.906 1 30.77 1 MET B CA 1
ATOM 1384 C C . MET B 1 1 ? 53.75 -65.5 -6.754 1 30.77 1 MET B C 1
ATOM 1386 O O . MET B 1 1 ? 54.031 -64.938 -5.711 1 30.77 1 MET B O 1
ATOM 1390 N N . GLU B 1 2 ? 53.875 -64.75 -7.855 1 29.17 2 GLU B N 1
ATOM 1391 C CA . GLU B 1 2 ? 53.812 -63.312 -8.141 1 29.17 2 GLU B CA 1
ATOM 1392 C C . GLU B 1 2 ? 52.469 -62.719 -7.746 1 29.17 2 GLU B C 1
ATOM 1394 O O . GLU B 1 2 ? 51.406 -63.281 -8.039 1 29.17 2 GLU B O 1
ATOM 1399 N N . ARG B 1 3 ? 52.406 -61.875 -6.602 1 33.69 3 ARG B N 1
ATOM 1400 C CA . ARG B 1 3 ? 51.375 -61.062 -5.98 1 33.69 3 ARG B CA 1
ATOM 1401 C C . ARG B 1 3 ? 50.75 -60.094 -6.992 1 33.69 3 ARG B C 1
ATOM 1403 O O . ARG B 1 3 ? 51.375 -59.156 -7.449 1 33.69 3 ARG B O 1
ATOM 1410 N N . VAL B 1 4 ? 50.031 -60.625 -8 1 29.5 4 VAL B N 1
ATOM 1411 C CA . VAL B 1 4 ? 49.344 -59.75 -8.922 1 29.5 4 VAL B CA 1
ATOM 1412 C C . VAL B 1 4 ? 48.406 -58.844 -8.141 1 29.5 4 VAL B C 1
ATOM 1414 O O . VAL B 1 4 ? 47.5 -59.312 -7.445 1 29.5 4 VAL B O 1
ATOM 1417 N N . ALA B 1 5 ? 48.812 -57.625 -7.672 1 32.53 5 ALA B N 1
ATOM 1418 C CA . ALA B 1 5 ? 48.094 -56.5 -7.094 1 32.53 5 ALA B CA 1
ATOM 1419 C C . ALA B 1 5 ? 46.969 -56.062 -7.992 1 32.53 5 ALA B C 1
ATOM 1421 O O . ALA B 1 5 ? 47.188 -55.625 -9.125 1 32.53 5 ALA B O 1
ATOM 1422 N N . LEU B 1 6 ? 45.875 -56.812 -8.031 1 30.44 6 LEU B N 1
ATOM 1423 C CA . LEU B 1 6 ? 44.656 -56.406 -8.75 1 30.44 6 LEU B CA 1
ATOM 1424 C C . LEU B 1 6 ? 44.281 -54.969 -8.367 1 30.44 6 LEU B C 1
ATOM 1426 O O . LEU B 1 6 ? 44.062 -54.688 -7.188 1 30.44 6 LEU B O 1
ATOM 1430 N N . LEU B 1 7 ? 44.781 -53.969 -9.062 1 31.42 7 LEU B N 1
ATOM 1431 C CA . LEU B 1 7 ? 44.375 -52.562 -9.031 1 31.42 7 LEU B CA 1
ATOM 1432 C C . LEU B 1 7 ? 42.906 -52.406 -9.281 1 31.42 7 LEU B C 1
ATOM 1434 O O . LEU B 1 7 ? 42.406 -52.719 -10.375 1 31.42 7 LEU B O 1
ATOM 1438 N N . VAL B 1 8 ? 42 -52.719 -8.352 1 31.09 8 VAL B N 1
ATOM 1439 C CA . VAL B 1 8 ? 40.562 -52.406 -8.43 1 31.09 8 VAL B CA 1
ATOM 1440 C C . VAL B 1 8 ? 40.344 -50.938 -8.703 1 31.09 8 VAL B C 1
ATOM 1442 O O . VAL B 1 8 ? 40.781 -50.094 -7.91 1 31.09 8 VAL B O 1
ATOM 1445 N N . ILE B 1 9 ? 40.312 -50.469 -9.938 1 31.39 9 ILE B N 1
ATOM 1446 C CA . ILE B 1 9 ? 39.875 -49.156 -10.406 1 31.39 9 ILE B CA 1
ATOM 1447 C C . ILE B 1 9 ? 38.5 -48.844 -9.844 1 31.39 9 ILE B C 1
ATOM 1449 O O . ILE B 1 9 ? 37.531 -49.562 -10.148 1 31.39 9 ILE B O 1
ATOM 1453 N N . LEU B 1 10 ? 38.406 -48.375 -8.602 1 32.12 10 LEU B N 1
ATOM 1454 C CA . LEU B 1 10 ? 37.188 -47.812 -8.016 1 32.12 10 LEU B CA 1
ATOM 1455 C C . LEU B 1 10 ? 36.562 -46.75 -8.93 1 32.12 10 LEU B C 1
ATOM 1457 O O . LEU B 1 10 ? 37.156 -45.688 -9.133 1 32.12 10 LEU B O 1
ATOM 1461 N N . LEU B 1 11 ? 35.875 -47.156 -9.945 1 31.98 11 LEU B N 1
ATOM 1462 C CA . LEU B 1 11 ? 35.031 -46.25 -10.711 1 31.98 11 LEU B CA 1
ATOM 1463 C C . LEU B 1 11 ? 34.094 -45.438 -9.781 1 31.98 11 LEU B C 1
ATOM 1465 O O . LEU B 1 11 ? 33.219 -46 -9.148 1 31.98 11 LEU B O 1
ATOM 1469 N N . VAL B 1 12 ? 34.531 -44.375 -9.117 1 30.17 12 VAL B N 1
ATOM 1470 C CA . VAL B 1 12 ? 33.75 -43.375 -8.406 1 30.17 12 VAL B CA 1
ATOM 1471 C C . VAL B 1 12 ? 32.656 -42.844 -9.328 1 30.17 12 VAL B C 1
ATOM 1473 O O . VAL B 1 12 ? 32.969 -42.156 -10.312 1 30.17 12 VAL B O 1
ATOM 1476 N N . ILE B 1 13 ? 31.578 -43.562 -9.602 1 30.7 13 ILE B N 1
ATOM 1477 C CA . ILE B 1 13 ? 30.391 -42.969 -10.211 1 30.7 13 ILE B CA 1
ATOM 1478 C C . ILE B 1 13 ? 30 -41.719 -9.469 1 30.7 13 ILE B C 1
ATOM 1480 O O . ILE B 1 13 ? 29.641 -41.75 -8.289 1 30.7 13 ILE B O 1
ATOM 1484 N N . ILE B 1 14 ? 30.547 -40.531 -9.727 1 30.55 14 ILE B N 1
ATOM 1485 C CA . ILE B 1 14 ? 30.062 -39.219 -9.352 1 30.55 14 ILE B CA 1
ATOM 1486 C C . ILE B 1 14 ? 28.578 -39.094 -9.703 1 30.55 14 ILE B C 1
ATOM 1488 O O . ILE B 1 14 ? 28.203 -39.094 -10.875 1 30.55 14 ILE B O 1
ATOM 1492 N N . PHE B 1 15 ? 27.641 -39.75 -9.039 1 33.5 15 PHE B N 1
ATOM 1493 C CA . PHE B 1 15 ? 26.25 -39.312 -9.078 1 33.5 15 PHE B CA 1
ATOM 1494 C C . PHE B 1 15 ? 26.156 -37.781 -8.945 1 33.5 15 PHE B C 1
ATOM 1496 O O . PHE B 1 15 ? 26.5 -37.219 -7.902 1 33.5 15 PHE B O 1
ATOM 1503 N N . GLY B 1 16 ? 26.438 -37.062 -9.945 1 33.56 16 GLY B N 1
ATOM 1504 C CA . GLY B 1 16 ? 26 -35.656 -9.969 1 33.56 16 GLY B CA 1
ATOM 1505 C C . GLY B 1 16 ? 24.641 -35.469 -9.359 1 33.56 16 GLY B C 1
ATOM 1506 O O . GLY B 1 16 ? 23.656 -36.094 -9.766 1 33.56 16 GLY B O 1
ATOM 1507 N N . TRP B 1 17 ? 24.438 -35.312 -8.047 1 36.03 17 TRP B N 1
ATOM 1508 C CA . TRP B 1 17 ? 23.266 -34.781 -7.391 1 36.03 17 TRP B CA 1
ATOM 1509 C C . TRP B 1 17 ? 22.609 -33.688 -8.258 1 36.03 17 TRP B C 1
ATOM 1511 O O . TRP B 1 17 ? 23.188 -32.625 -8.484 1 36.03 17 TRP B O 1
ATOM 1521 N N . ALA B 1 18 ? 21.938 -33.969 -9.336 1 35.88 18 ALA B N 1
ATOM 1522 C CA . ALA B 1 18 ? 20.938 -33.062 -9.914 1 35.88 18 ALA B CA 1
ATOM 1523 C C . ALA B 1 18 ? 20.062 -32.438 -8.828 1 35.88 18 ALA B C 1
ATOM 1525 O O . ALA B 1 18 ? 19.266 -33.156 -8.188 1 35.88 18 ALA B O 1
ATOM 1526 N N . GLU B 1 19 ? 20.438 -31.656 -7.902 1 39.03 19 GLU B N 1
ATOM 1527 C CA . GLU B 1 19 ? 19.453 -30.891 -7.152 1 39.03 19 GLU B CA 1
ATOM 1528 C C . GLU B 1 19 ? 18.281 -30.453 -8.047 1 39.03 19 GLU B C 1
ATOM 1530 O O . GLU B 1 19 ? 18.484 -29.734 -9.023 1 39.03 19 GLU B O 1
ATOM 1535 N N . GLY B 1 20 ? 17.406 -31.266 -8.398 1 37.44 20 GLY B N 1
ATOM 1536 C CA . GLY B 1 20 ? 16.125 -31.016 -9.07 1 37.44 20 GLY B CA 1
ATOM 1537 C C . GLY B 1 20 ? 15.492 -29.703 -8.68 1 37.44 20 GLY B C 1
ATOM 1538 O O . GLY B 1 20 ? 15.062 -29.531 -7.539 1 37.44 20 GLY B O 1
ATOM 1539 N N . GLN B 1 21 ? 15.922 -28.5 -9.133 1 44.5 21 GLN B N 1
ATOM 1540 C CA . GLN B 1 21 ? 15.078 -27.312 -9.125 1 44.5 21 GLN B CA 1
ATOM 1541 C C . GLN B 1 21 ? 13.625 -27.656 -9.43 1 44.5 21 GLN B C 1
ATOM 1543 O O . GLN B 1 21 ? 13.328 -28.25 -10.469 1 44.5 21 GLN B O 1
ATOM 1548 N N . ASP B 1 22 ? 12.82 -28.016 -8.578 1 46.62 22 ASP B N 1
ATOM 1549 C CA . ASP B 1 22 ? 11.383 -28.25 -8.734 1 46.62 22 ASP B CA 1
ATOM 1550 C C . ASP B 1 22 ? 10.727 -27.109 -9.508 1 46.62 22 ASP B C 1
ATOM 1552 O O . ASP B 1 22 ? 10.586 -26 -8.992 1 46.62 22 ASP B O 1
ATOM 1556 N N . GLN B 1 23 ? 11.047 -26.906 -10.727 1 54.12 23 GLN B N 1
ATOM 1557 C CA . GLN B 1 23 ? 10.492 -25.891 -11.617 1 54.12 23 GLN B CA 1
ATOM 1558 C C . GLN B 1 23 ? 9.062 -26.234 -12.023 1 54.12 23 GLN B C 1
ATOM 1560 O O . GLN B 1 23 ? 8.836 -27.25 -12.688 1 54.12 23 GLN B O 1
ATOM 1565 N N . GLU B 1 24 ? 8.133 -25.891 -11.117 1 67.75 24 GLU B N 1
ATOM 1566 C CA . GLU B 1 24 ? 6.816 -25.797 -11.734 1 67.75 24 GLU B CA 1
ATOM 1567 C C . GLU B 1 24 ? 6.773 -24.719 -12.805 1 67.75 24 GLU B C 1
ATOM 1569 O O . GLU B 1 24 ? 7.48 -23.703 -12.703 1 67.75 24 GLU B O 1
ATOM 1574 N N . SER B 1 25 ? 6.145 -24.969 -13.844 1 85.31 25 SER B N 1
ATOM 1575 C CA . SER B 1 25 ? 6.082 -24.078 -14.992 1 85.31 25 SER B CA 1
ATOM 1576 C C . SER B 1 25 ? 5.75 -22.641 -14.562 1 85.31 25 SER B C 1
ATOM 1578 O O . SER B 1 25 ? 6.25 -21.688 -15.148 1 85.31 25 SER B O 1
ATOM 1580 N N . TRP B 1 26 ? 5.066 -22.562 -13.398 1 96.31 26 TRP B N 1
ATOM 1581 C CA . TRP B 1 26 ? 4.652 -21.234 -12.977 1 96.31 26 TRP B CA 1
ATOM 1582 C C . TRP B 1 26 ? 5.57 -20.703 -11.883 1 96.31 26 TRP B C 1
ATOM 1584 O O . TRP B 1 26 ? 5.465 -19.531 -11.484 1 96.31 26 TRP B O 1
ATOM 1594 N N . ALA B 1 27 ? 6.578 -21.578 -11.422 1 97.25 27 ALA B N 1
ATOM 1595 C CA . ALA B 1 27 ? 7.438 -21.203 -10.305 1 97.25 27 ALA B CA 1
ATOM 1596 C C . ALA B 1 27 ? 8.859 -21.719 -10.516 1 97.25 27 ALA B C 1
ATOM 1598 O O . ALA B 1 27 ? 9.062 -22.844 -11 1 97.25 27 ALA B O 1
ATOM 1599 N N . LYS B 1 28 ? 9.812 -20.938 -10.133 1 95.75 28 LYS B N 1
ATOM 1600 C CA . LYS B 1 28 ? 11.234 -21.281 -10.164 1 95.75 28 LYS B CA 1
ATOM 1601 C C . LYS B 1 28 ? 11.938 -20.844 -8.883 1 95.75 28 LYS B C 1
ATOM 1603 O O . LYS B 1 28 ? 11.75 -19.719 -8.422 1 95.75 28 LYS B O 1
ATOM 1608 N N . ARG B 1 29 ? 12.648 -21.719 -8.336 1 93.62 29 ARG B N 1
ATOM 1609 C CA . ARG B 1 29 ? 13.414 -21.453 -7.117 1 93.62 29 ARG B CA 1
ATOM 1610 C C . ARG B 1 29 ? 14.906 -21.656 -7.352 1 93.62 29 ARG B C 1
ATOM 1612 O O . ARG B 1 29 ? 15.328 -22.703 -7.852 1 93.62 29 ARG B O 1
ATOM 1619 N N . VAL B 1 30 ? 15.656 -20.656 -6.965 1 94.25 30 VAL B N 1
ATOM 1620 C CA . VAL B 1 30 ? 17.109 -20.703 -7.117 1 94.25 30 VAL B CA 1
ATOM 1621 C C . VAL B 1 30 ? 17.781 -20.391 -5.781 1 94.25 30 VAL B C 1
ATOM 1623 O O . VAL B 1 30 ? 17.5 -19.359 -5.168 1 94.25 30 VAL B O 1
ATOM 1626 N N . GLU B 1 31 ? 18.672 -21.188 -5.352 1 91.31 31 GLU B N 1
ATOM 1627 C CA . GLU B 1 31 ? 19.438 -20.953 -4.133 1 91.31 31 GLU B CA 1
ATOM 1628 C C . GLU B 1 31 ? 20.75 -20.234 -4.438 1 91.31 31 GLU B C 1
ATOM 1630 O O . GLU B 1 31 ? 21.453 -20.594 -5.387 1 91.31 31 GLU B O 1
ATOM 1635 N N . SER B 1 32 ? 20.938 -19.156 -3.77 1 85.81 32 SER B N 1
ATOM 1636 C CA . SER B 1 32 ? 22.188 -18.422 -3.881 1 85.81 32 SER B CA 1
ATOM 1637 C C . SER B 1 32 ? 22.75 -18.078 -2.506 1 85.81 32 SER B C 1
ATOM 1639 O O . SER B 1 32 ? 22.344 -17.094 -1.891 1 85.81 32 SER B O 1
ATOM 1641 N N . GLY B 1 33 ? 23.766 -18.812 -2.111 1 86.88 33 GLY B N 1
ATOM 1642 C CA . GLY B 1 33 ? 24.281 -18.609 -0.77 1 86.88 33 GLY B CA 1
ATOM 1643 C C . GLY B 1 33 ? 23.266 -18.891 0.32 1 86.88 33 GLY B C 1
ATOM 1644 O O . GLY B 1 33 ? 22.734 -20 0.402 1 86.88 33 GLY B O 1
ATOM 1645 N N . LYS B 1 34 ? 23.094 -17.844 1.116 1 90.38 34 LYS B N 1
ATOM 1646 C CA . LYS B 1 34 ? 22.141 -18.016 2.213 1 90.38 34 LYS B CA 1
ATOM 1647 C C . LYS B 1 34 ? 20.734 -17.578 1.788 1 90.38 34 LYS B C 1
ATOM 1649 O O . LYS B 1 34 ? 19.797 -17.656 2.58 1 90.38 34 LYS B O 1
ATOM 1654 N N . GLU B 1 35 ? 20.547 -17.203 0.521 1 92.56 35 GLU B N 1
ATOM 1655 C CA . GLU B 1 35 ? 19.266 -16.703 0.044 1 92.56 35 GLU B CA 1
ATOM 1656 C C . GLU B 1 35 ? 18.641 -17.672 -0.954 1 92.56 35 GLU B C 1
ATOM 1658 O O . GLU B 1 35 ? 19.344 -18.391 -1.656 1 92.56 35 GLU B O 1
ATOM 1663 N N . VAL B 1 36 ? 17.391 -17.766 -0.885 1 95.12 36 VAL B N 1
ATOM 1664 C CA . VAL B 1 36 ? 16.594 -18.438 -1.914 1 95.12 36 VAL B CA 1
ATOM 1665 C C . VAL B 1 36 ? 15.75 -17.406 -2.662 1 95.12 36 VAL B C 1
ATOM 1667 O O . VAL B 1 36 ? 14.984 -16.656 -2.049 1 95.12 36 VAL B O 1
ATOM 1670 N N . VAL B 1 37 ? 15.914 -17.391 -3.963 1 96.38 37 VAL B N 1
ATOM 1671 C CA . VAL B 1 37 ? 15.086 -16.531 -4.797 1 96.38 37 VAL B CA 1
ATOM 1672 C C . VAL B 1 37 ? 14.023 -17.359 -5.504 1 96.38 37 VAL B C 1
ATOM 1674 O O . VAL B 1 37 ? 14.344 -18.297 -6.246 1 96.38 37 VAL B O 1
ATOM 1677 N N . THR B 1 38 ? 12.812 -17.031 -5.234 1 97.19 38 THR B N 1
ATOM 1678 C CA . THR B 1 38 ? 11.68 -17.672 -5.895 1 97.19 38 THR B CA 1
ATOM 1679 C C . THR B 1 38 ? 10.992 -16.703 -6.855 1 97.19 38 THR B C 1
ATOM 1681 O O . THR B 1 38 ? 10.672 -15.578 -6.484 1 97.19 38 THR B O 1
ATOM 1684 N N . THR B 1 39 ? 10.82 -17.109 -8.07 1 98 39 THR B N 1
ATOM 1685 C CA . THR B 1 39 ? 10.023 -16.344 -9.031 1 98 39 THR B CA 1
ATOM 1686 C C . THR B 1 39 ? 8.734 -17.094 -9.367 1 98 39 THR B C 1
ATOM 1688 O O . THR B 1 39 ? 8.742 -18.312 -9.547 1 98 39 THR B O 1
ATOM 1691 N N . LEU B 1 40 ? 7.684 -16.391 -9.398 1 98.5 40 LEU B N 1
ATOM 1692 C CA . LEU B 1 40 ? 6.355 -16.938 -9.672 1 98.5 40 LEU B CA 1
ATOM 1693 C C . LEU B 1 40 ? 5.695 -16.203 -10.828 1 98.5 40 LEU B C 1
ATOM 1695 O O . LEU B 1 40 ? 5.84 -14.984 -10.961 1 98.5 40 LEU B O 1
ATOM 1699 N N . GLN B 1 41 ? 4.953 -16.922 -11.641 1 98.69 41 GLN B N 1
ATOM 1700 C CA . GLN B 1 41 ? 4.125 -16.344 -12.695 1 98.69 41 GLN B CA 1
ATOM 1701 C C . GLN B 1 41 ? 2.705 -16.906 -12.648 1 98.69 41 GLN B C 1
ATOM 1703 O O . GLN B 1 41 ? 2.51 -18.109 -12.719 1 98.69 41 GLN B O 1
ATOM 1708 N N . PHE B 1 42 ? 1.772 -16.047 -12.547 1 98.75 42 PHE B N 1
ATOM 1709 C CA . PHE B 1 42 ? 0.379 -16.469 -12.484 1 98.75 42 PHE B CA 1
ATOM 1710 C C . PHE B 1 42 ? -0.553 -15.328 -12.875 1 98.75 42 PHE B C 1
ATOM 1712 O O . PHE B 1 42 ? -0.099 -14.227 -13.164 1 98.75 42 PHE B O 1
ATOM 1719 N N . TYR B 1 43 ? -1.846 -15.672 -12.914 1 98.75 43 TYR B N 1
ATOM 1720 C CA . TYR B 1 43 ? -2.863 -14.688 -13.258 1 98.75 43 TYR B CA 1
ATOM 1721 C C . TYR B 1 43 ? -3.879 -14.531 -12.133 1 98.75 43 TYR B C 1
ATOM 1723 O O . TYR B 1 43 ? -4.285 -15.523 -11.516 1 98.75 43 TYR B O 1
ATOM 1731 N N . PHE B 1 44 ? -4.199 -13.383 -11.906 1 97.75 44 PHE B N 1
ATOM 1732 C CA . PHE B 1 44 ? -5.148 -12.867 -10.93 1 97.75 44 PHE B CA 1
ATOM 1733 C C . PHE B 1 44 ? -6.465 -12.484 -11.594 1 97.75 44 PHE B C 1
ATOM 1735 O O . PHE B 1 44 ? -6.473 -11.703 -12.555 1 97.75 44 PHE B O 1
ATOM 1742 N N . HIS B 1 45 ? -7.641 -13.047 -11.086 1 98.44 45 HIS B N 1
ATOM 1743 C CA . HIS B 1 45 ? -8.945 -12.781 -11.68 1 98.44 45 HIS B CA 1
ATOM 1744 C C . HIS B 1 45 ? -9.844 -12.008 -10.719 1 98.44 45 HIS B C 1
ATOM 1746 O O . HIS B 1 45 ? -10.336 -12.562 -9.734 1 98.44 45 HIS B O 1
ATOM 1752 N N . ASP B 1 46 ? -10.07 -10.781 -10.992 1 98.44 46 ASP B N 1
ATOM 1753 C CA . ASP B 1 46 ? -10.906 -9.891 -10.188 1 98.44 46 ASP B CA 1
ATOM 1754 C C . ASP B 1 46 ? -12.258 -9.648 -10.859 1 98.44 46 ASP B C 1
ATOM 1756 O O . ASP B 1 46 ? -12.328 -9.008 -11.906 1 98.44 46 ASP B O 1
ATOM 1760 N N . LYS B 1 47 ? -13.273 -10.133 -10.258 1 98 47 LYS B N 1
ATOM 1761 C CA . LYS B 1 47 ? -14.617 -10.031 -10.828 1 98 47 LYS B CA 1
ATOM 1762 C C . LYS B 1 47 ? -15.531 -9.188 -9.938 1 98 47 LYS B C 1
ATOM 1764 O O . LYS B 1 47 ? -15.836 -9.586 -8.812 1 98 47 LYS B O 1
ATOM 1769 N N . LEU B 1 48 ? -16 -8.078 -10.484 1 97.06 48 LEU B N 1
ATOM 1770 C CA . LEU B 1 48 ? -16.875 -7.172 -9.742 1 97.06 48 LEU B CA 1
ATOM 1771 C C . LEU B 1 48 ? -18.328 -7.352 -10.164 1 97.06 48 LEU B C 1
ATOM 1773 O O . LEU B 1 48 ? -19.234 -6.895 -9.469 1 97.06 48 LEU B O 1
ATOM 1777 N N . SER B 1 49 ? -18.516 -7.941 -11.273 1 93.5 49 SER B N 1
ATOM 1778 C CA . SER B 1 49 ? -19.844 -7.996 -11.875 1 93.5 49 SER B CA 1
ATOM 1779 C C . SER B 1 49 ? -20.375 -9.43 -11.922 1 93.5 49 SER B C 1
ATOM 1781 O O . SER B 1 49 ? -19.641 -10.375 -11.617 1 93.5 49 SER B O 1
ATOM 1783 N N . GLY B 1 50 ? -21.703 -9.539 -12.242 1 91.06 50 GLY B N 1
ATOM 1784 C CA . GLY B 1 50 ? -22.328 -10.844 -12.43 1 91.06 50 GLY B CA 1
ATOM 1785 C C . GLY B 1 50 ? -22.781 -11.484 -11.133 1 91.06 50 GLY B C 1
ATOM 1786 O O . GLY B 1 50 ? -22.922 -10.805 -10.109 1 91.06 50 GLY B O 1
ATOM 1787 N N . SER B 1 51 ? -23.141 -12.82 -11.102 1 91.88 51 SER B N 1
ATOM 1788 C CA . SER B 1 51 ? -23.828 -13.492 -10 1 91.88 51 SER B CA 1
ATOM 1789 C C . SER B 1 51 ? -22.859 -13.906 -8.906 1 91.88 51 SER B C 1
ATOM 1791 O O . SER B 1 51 ? -23.234 -14.023 -7.738 1 91.88 51 SER B O 1
ATOM 1793 N N . ASN B 1 52 ? -21.625 -14.125 -9.242 1 93.44 52 ASN B N 1
ATOM 1794 C CA . ASN B 1 52 ? -20.656 -14.555 -8.234 1 93.44 52 ASN B CA 1
ATOM 1795 C C . ASN B 1 52 ? -19.375 -13.719 -8.289 1 93.44 52 ASN B C 1
ATOM 1797 O O . ASN B 1 52 ? -18.312 -14.242 -8.594 1 93.44 52 ASN B O 1
ATOM 1801 N N . PRO B 1 53 ? -19.625 -12.453 -7.883 1 98 53 PRO B N 1
ATOM 1802 C CA . PRO B 1 53 ? -18.422 -11.625 -7.922 1 98 53 PRO B CA 1
ATOM 1803 C C . PRO B 1 53 ? -17.375 -12.055 -6.895 1 98 53 PRO B C 1
ATOM 1805 O O . PRO B 1 53 ? -17.719 -12.523 -5.809 1 98 53 PRO B O 1
ATOM 1808 N N . SER B 1 54 ? -16.141 -11.992 -7.211 1 98.62 54 SER B N 1
ATOM 1809 C CA . SER B 1 54 ? -15.039 -12.305 -6.297 1 98.62 54 SER B CA 1
ATOM 1810 C C . SER B 1 54 ? -14.602 -11.07 -5.516 1 98.62 54 SER B C 1
ATOM 1812 O O . SER B 1 54 ? -13.797 -11.172 -4.586 1 98.62 54 SER B O 1
ATOM 1814 N N . ALA B 1 55 ? -15.031 -9.875 -5.914 1 98.62 55 ALA B N 1
ATOM 1815 C CA . ALA B 1 55 ? -14.781 -8.602 -5.242 1 98.62 55 ALA B CA 1
ATOM 1816 C C . ALA B 1 55 ? -16.094 -7.879 -4.934 1 98.62 55 ALA B C 1
ATOM 1818 O O . ALA B 1 55 ? -16.953 -7.766 -5.797 1 98.62 55 ALA B O 1
ATOM 1819 N N . VAL B 1 56 ? -16.188 -7.379 -3.732 1 98.5 56 VAL B N 1
ATOM 1820 C CA . VAL B 1 56 ? -17.406 -6.684 -3.326 1 98.5 56 VAL B CA 1
ATOM 1821 C C . VAL B 1 56 ? -17.047 -5.398 -2.588 1 98.5 56 VAL B C 1
ATOM 1823 O O . VAL B 1 56 ? -16.109 -5.375 -1.787 1 98.5 56 VAL B O 1
ATOM 1826 N N . ARG B 1 57 ? -17.719 -4.352 -2.941 1 97.88 57 ARG B N 1
ATOM 1827 C CA . ARG B 1 57 ? -17.516 -3.098 -2.219 1 97.88 57 ARG B CA 1
ATOM 1828 C C . ARG B 1 57 ? -18.094 -3.186 -0.804 1 97.88 57 ARG B C 1
ATOM 1830 O O . ARG B 1 57 ? -19.25 -3.537 -0.616 1 97.88 57 ARG B O 1
ATOM 1837 N N . ILE B 1 58 ? -17.312 -2.809 0.168 1 98.5 58 ILE B N 1
ATOM 1838 C CA . ILE B 1 58 ? -17.766 -3.004 1.545 1 98.5 58 ILE B CA 1
ATOM 1839 C C . ILE B 1 58 ? -17.859 -1.653 2.252 1 98.5 58 ILE B C 1
ATOM 1841 O O . ILE B 1 58 ? -18.438 -1.551 3.332 1 98.5 58 ILE B O 1
ATOM 1845 N N . ALA B 1 59 ? -17.281 -0.643 1.709 1 98.56 59 ALA B N 1
ATOM 1846 C CA . ALA B 1 59 ? -17.312 0.702 2.279 1 98.56 59 ALA B CA 1
ATOM 1847 C C . ALA B 1 59 ? -17.062 1.759 1.208 1 98.56 59 ALA B C 1
ATOM 1849 O O . ALA B 1 59 ? -16.531 1.452 0.135 1 98.56 59 ALA B O 1
ATOM 1850 N N . GLN B 1 60 ? -17.453 2.988 1.481 1 98.38 60 GLN B N 1
ATOM 1851 C CA . GLN B 1 60 ? -17.203 4.117 0.59 1 98.38 60 GLN B CA 1
ATOM 1852 C C . GLN B 1 60 ? -17.406 5.445 1.31 1 98.38 60 GLN B C 1
ATOM 1854 O O . GLN B 1 60 ? -18.141 5.512 2.297 1 98.38 60 GLN B O 1
ATOM 1859 N N . ALA B 1 61 ? -16.797 6.453 0.761 1 97.94 61 ALA B N 1
ATOM 1860 C CA . ALA B 1 61 ? -17.047 7.809 1.24 1 97.94 61 ALA B CA 1
ATOM 1861 C C . ALA B 1 61 ? -18.344 8.359 0.655 1 97.94 61 ALA B C 1
ATOM 1863 O O . ALA B 1 61 ? -18.875 7.809 -0.313 1 97.94 61 ALA B O 1
ATOM 1864 N N . ALA B 1 62 ? -18.797 9.461 1.233 1 95.19 62 ALA B N 1
ATOM 1865 C CA . ALA B 1 62 ? -20.031 10.086 0.774 1 95.19 62 ALA B CA 1
ATOM 1866 C C . ALA B 1 62 ? -19.906 10.547 -0.677 1 95.19 62 ALA B C 1
ATOM 1868 O O . ALA B 1 62 ? -20.875 10.477 -1.44 1 95.19 62 ALA B O 1
ATOM 1869 N N . GLU B 1 63 ? -18.734 10.953 -1.038 1 94.38 63 GLU B N 1
ATOM 1870 C CA . GLU B 1 63 ? -18.562 11.57 -2.35 1 94.38 63 GLU B CA 1
ATOM 1871 C C . GLU B 1 63 ? -18.016 10.57 -3.361 1 94.38 63 GLU B C 1
ATOM 1873 O O . GLU B 1 63 ? -17.719 10.93 -4.504 1 94.38 63 GLU B O 1
ATOM 1878 N N . THR B 1 64 ? -17.906 9.367 -3.004 1 97.38 64 THR B N 1
ATOM 1879 C CA . THR B 1 64 ? -17.25 8.359 -3.836 1 97.38 64 THR B CA 1
ATOM 1880 C C . THR B 1 64 ? -17.938 8.266 -5.195 1 97.38 64 THR B C 1
ATOM 1882 O O . THR B 1 64 ? -17.266 8.242 -6.23 1 97.38 64 THR B O 1
ATOM 1885 N N . ASN B 1 65 ? -19.203 8.32 -5.207 1 95.12 65 ASN B N 1
ATOM 1886 C CA . ASN B 1 65 ? -19.938 8.102 -6.449 1 95.12 65 ASN B CA 1
ATOM 1887 C C . ASN B 1 65 ? -19.859 9.32 -7.367 1 95.12 65 ASN B C 1
ATOM 1889 O O . ASN B 1 65 ? -20.188 9.234 -8.547 1 95.12 65 ASN B O 1
ATOM 1893 N N . ASN B 1 66 ? -19.359 10.414 -6.848 1 94.19 66 ASN B N 1
ATOM 1894 C CA . ASN B 1 66 ? -19.172 11.617 -7.645 1 94.19 66 ASN B CA 1
ATOM 1895 C C . ASN B 1 66 ? -17.719 11.773 -8.078 1 94.19 66 ASN B C 1
ATOM 1897 O O . ASN B 1 66 ? -17.359 12.766 -8.711 1 94.19 66 ASN B O 1
ATOM 1901 N N . SER B 1 67 ? -17 10.867 -7.711 1 94.44 67 SER B N 1
ATOM 1902 C CA . SER B 1 67 ? -15.578 10.891 -8.047 1 94.44 67 SER B CA 1
ATOM 1903 C C . SER B 1 67 ? -15.305 10.078 -9.312 1 94.44 67 SER B C 1
ATOM 1905 O O . SER B 1 67 ? -15.844 8.984 -9.492 1 94.44 67 SER B O 1
ATOM 1907 N N . ALA B 1 68 ? -14.383 10.586 -10.156 1 94.81 68 ALA B N 1
ATOM 1908 C CA . ALA B 1 68 ? -14.008 9.883 -11.375 1 94.81 68 ALA B CA 1
ATOM 1909 C C . ALA B 1 68 ? -13.141 8.664 -11.062 1 94.81 68 ALA B C 1
ATOM 1911 O O . ALA B 1 68 ? -13.023 7.75 -11.883 1 94.81 68 ALA B O 1
ATOM 1912 N N . THR B 1 69 ? -12.562 8.633 -9.961 1 96.88 69 THR B N 1
ATOM 1913 C CA . THR B 1 69 ? -11.633 7.562 -9.602 1 96.88 69 THR B CA 1
ATOM 1914 C C . THR B 1 69 ? -12.25 6.645 -8.547 1 96.88 69 THR B C 1
ATOM 1916 O O . THR B 1 69 ? -11.578 5.762 -8.016 1 96.88 69 THR B O 1
ATOM 1919 N N . ILE B 1 70 ? -13.492 6.945 -8.133 1 97.19 70 ILE B N 1
ATOM 1920 C CA . ILE B 1 70 ? -14.18 6.254 -7.047 1 97.19 70 ILE B CA 1
ATOM 1921 C C . ILE B 1 70 ? -13.367 6.379 -5.758 1 97.19 70 ILE B C 1
ATOM 1923 O O . ILE B 1 70 ? -13.25 5.418 -4.996 1 97.19 70 ILE B O 1
ATOM 1927 N N . PHE B 1 71 ? -12.695 7.539 -5.602 1 98.31 71 PHE B N 1
ATOM 1928 C CA . PHE B 1 71 ? -11.914 7.816 -4.398 1 98.31 71 PHE B CA 1
ATOM 1929 C C . PHE B 1 71 ? -12.734 7.527 -3.146 1 98.31 71 PHE B C 1
ATOM 1931 O O . PHE B 1 71 ? -13.883 7.961 -3.033 1 98.31 71 PHE B O 1
ATOM 1938 N N . GLY B 1 72 ? -12.141 6.652 -2.293 1 98.69 72 GLY B N 1
ATOM 1939 C CA . GLY B 1 72 ? -12.805 6.355 -1.032 1 98.69 72 GLY B CA 1
ATOM 1940 C C . GLY B 1 72 ? -13.57 5.043 -1.053 1 98.69 72 GLY B C 1
ATOM 1941 O O . GLY B 1 72 ? -14.211 4.68 -0.067 1 98.69 72 GLY B O 1
ATOM 1942 N N . ALA B 1 73 ? -13.539 4.352 -2.102 1 98.81 73 ALA B N 1
ATOM 1943 C CA . ALA B 1 73 ? -14.141 3.021 -2.139 1 98.81 73 ALA B CA 1
ATOM 1944 C C . ALA B 1 73 ? -13.203 1.977 -1.544 1 98.81 73 ALA B C 1
ATOM 1946 O O . ALA B 1 73 ? -11.992 2.031 -1.76 1 98.81 73 ALA B O 1
ATOM 1947 N N . LEU B 1 74 ? -13.766 1.021 -0.788 1 98.88 74 LEU B N 1
ATOM 1948 C CA . LEU B 1 74 ? -13.039 -0.115 -0.233 1 98.88 74 LEU B CA 1
ATOM 1949 C C . LEU B 1 74 ? -13.719 -1.429 -0.607 1 98.88 74 LEU B C 1
ATOM 1951 O O . LEU B 1 74 ? -14.93 -1.579 -0.433 1 98.88 74 LEU B O 1
ATOM 1955 N N . LEU B 1 75 ? -12.906 -2.354 -1.11 1 98.81 75 LEU B N 1
ATOM 1956 C CA . LEU B 1 75 ? -13.43 -3.645 -1.536 1 98.81 75 LEU B CA 1
ATOM 1957 C C . LEU B 1 75 ? -12.766 -4.785 -0.772 1 98.81 75 LEU B C 1
ATOM 1959 O O . LEU B 1 75 ? -11.609 -4.664 -0.353 1 98.81 75 LEU B O 1
ATOM 1963 N N . MET B 1 76 ? -13.547 -5.84 -0.576 1 98.88 76 MET B N 1
ATOM 1964 C CA . MET B 1 76 ? -13.055 -7.137 -0.116 1 98.88 76 MET B CA 1
ATOM 1965 C C . MET B 1 76 ? -13.008 -8.141 -1.264 1 98.88 76 MET B C 1
ATOM 1967 O O . MET B 1 76 ? -13.945 -8.219 -2.064 1 98.88 76 MET B O 1
ATOM 1971 N N . ILE B 1 77 ? -11.906 -8.969 -1.271 1 98.81 77 ILE B N 1
ATOM 1972 C CA . ILE B 1 77 ? -11.805 -9.82 -2.451 1 98.81 77 ILE B CA 1
ATOM 1973 C C . ILE B 1 77 ? -11.453 -11.242 -2.031 1 98.81 77 ILE B C 1
ATOM 1975 O O . ILE B 1 77 ? -10.875 -11.461 -0.964 1 98.81 77 ILE B O 1
ATOM 1979 N N . ASP B 1 78 ? -11.82 -12.195 -2.766 1 98.88 78 ASP B N 1
ATOM 1980 C CA . ASP B 1 78 ? -11.414 -13.594 -2.842 1 98.88 78 ASP B CA 1
ATOM 1981 C C . ASP B 1 78 ? -11.227 -14.031 -4.293 1 98.88 78 ASP B C 1
ATOM 1983 O O . ASP B 1 78 ? -12.102 -14.672 -4.875 1 98.88 78 ASP B O 1
ATOM 1987 N N . ASP B 1 79 ? -10.047 -13.711 -4.824 1 98.81 79 ASP B N 1
ATOM 1988 C CA . ASP B 1 79 ? -9.805 -13.82 -6.262 1 98.81 79 ASP B CA 1
ATOM 1989 C C . ASP B 1 79 ? -8.992 -15.062 -6.59 1 98.81 79 ASP B C 1
ATOM 1991 O O . ASP B 1 79 ? -7.949 -15.312 -5.977 1 98.81 79 ASP B O 1
ATOM 1995 N N . PRO B 1 80 ? -9.375 -15.82 -7.574 1 98.81 80 PRO B N 1
ATOM 1996 C CA . PRO B 1 80 ? -8.57 -16.984 -7.953 1 98.81 80 PRO B CA 1
ATOM 1997 C C . PRO B 1 80 ? -7.266 -16.594 -8.641 1 98.81 80 PRO B C 1
ATOM 1999 O O . PRO B 1 80 ? -7.207 -15.578 -9.336 1 98.81 80 PRO B O 1
ATOM 2002 N N . LEU B 1 81 ? -6.277 -17.406 -8.391 1 98.88 81 LEU B N 1
ATOM 2003 C CA . LEU B 1 81 ? -4.996 -17.359 -9.086 1 98.88 81 LEU B CA 1
ATOM 2004 C C . LEU B 1 81 ? -4.832 -18.578 -10 1 98.88 81 LEU B C 1
ATOM 2006 O O . LEU B 1 81 ? -4.93 -19.719 -9.539 1 98.88 81 LEU B O 1
ATOM 2010 N N . THR B 1 82 ? -4.516 -18.312 -11.258 1 98.75 82 THR B N 1
ATOM 2011 C CA . THR B 1 82 ? -4.422 -19.422 -12.195 1 98.75 82 THR B CA 1
ATOM 2012 C C . THR B 1 82 ? -3.104 -19.375 -12.961 1 98.75 82 THR B C 1
ATOM 2014 O O . THR B 1 82 ? -2.42 -18.344 -12.961 1 98.75 82 THR B O 1
ATOM 2017 N N . ILE B 1 83 ? -2.812 -20.469 -13.625 1 98.44 83 ILE B N 1
ATOM 2018 C CA . ILE B 1 83 ? -1.554 -20.578 -14.359 1 98.44 83 ILE B CA 1
ATOM 2019 C C . ILE B 1 83 ? -1.614 -19.734 -15.625 1 98.44 83 ILE B C 1
ATOM 2021 O O . ILE B 1 83 ? -0.593 -19.219 -16.078 1 98.44 83 ILE B O 1
ATOM 2025 N N . GLY B 1 84 ? -2.822 -19.594 -16.234 1 98.25 84 GLY B N 1
ATOM 2026 C CA . GLY B 1 84 ? -3.029 -18.797 -17.438 1 98.25 84 GLY B CA 1
ATOM 2027 C C . GLY B 1 84 ? -4.168 -17.812 -17.297 1 98.25 84 GLY B C 1
ATOM 2028 O O . GLY B 1 84 ? -4.895 -17.812 -16.312 1 98.25 84 GLY B O 1
ATOM 2029 N N . PRO B 1 85 ? -4.352 -16.953 -18.312 1 98.19 85 PRO B N 1
ATOM 2030 C CA . PRO B 1 85 ? -5.398 -15.93 -18.25 1 98.19 85 PRO B CA 1
ATOM 2031 C C . PRO B 1 85 ? -6.801 -16.516 -18.422 1 98.19 85 PRO B C 1
ATOM 2033 O O . PRO B 1 85 ? -7.789 -15.836 -18.109 1 98.19 85 PRO B O 1
ATOM 2036 N N . ASP B 1 86 ? -6.852 -17.719 -18.922 1 97.62 86 ASP B N 1
ATOM 2037 C CA . ASP B 1 86 ? -8.133 -18.422 -18.969 1 97.62 86 ASP B CA 1
ATOM 2038 C C . ASP B 1 86 ? -8.586 -18.812 -17.562 1 97.62 86 ASP B C 1
ATOM 2040 O O . ASP B 1 86 ? -7.895 -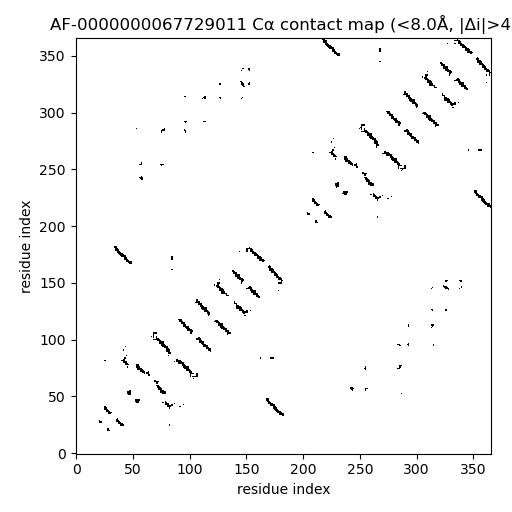19.562 -16.859 1 97.62 86 ASP B O 1
ATOM 2044 N N . PRO B 1 87 ? -9.75 -18.312 -17.156 1 95.5 87 PRO B N 1
ATOM 2045 C CA . PRO B 1 87 ? -10.195 -18.594 -15.781 1 95.5 87 PRO B CA 1
ATOM 2046 C C . PRO B 1 87 ? -10.367 -20.078 -15.508 1 95.5 87 PRO B C 1
ATOM 2048 O O . PRO B 1 87 ? -10.469 -20.484 -14.344 1 95.5 87 PRO B O 1
ATOM 2051 N N . THR B 1 88 ? -10.406 -20.891 -16.531 1 96.88 88 THR B N 1
ATOM 2052 C CA . THR B 1 88 ? -10.578 -22.328 -16.344 1 96.88 88 THR B CA 1
ATOM 2053 C C . THR B 1 88 ? -9.227 -23.031 -16.328 1 96.88 88 THR B C 1
ATOM 2055 O O . THR B 1 88 ? -9.156 -24.25 -16.141 1 96.88 88 THR B O 1
ATOM 2058 N N . SER B 1 89 ? -8.203 -22.297 -16.531 1 97.88 89 SER B N 1
ATOM 2059 C CA . SER B 1 89 ? -6.883 -22.906 -16.438 1 97.88 89 SER B CA 1
ATOM 2060 C C . SER B 1 89 ? -6.586 -23.344 -15.008 1 97.88 89 SER B C 1
ATOM 2062 O O . SER B 1 89 ? -7.379 -23.094 -14.094 1 97.88 89 SER B O 1
ATOM 2064 N N . LYS B 1 90 ? -5.535 -24.078 -14.773 1 97.94 90 LYS B N 1
ATOM 2065 C CA . LYS B 1 90 ? -5.207 -24.688 -13.492 1 97.94 90 LYS B CA 1
ATOM 2066 C C . LYS B 1 90 ? -5.199 -23.641 -12.375 1 97.94 90 LYS B C 1
ATOM 2068 O O . LYS B 1 90 ? -4.551 -22.609 -12.5 1 97.94 90 LYS B O 1
ATOM 2073 N N . LEU B 1 91 ? -5.953 -23.969 -11.32 1 98.5 91 LEU B N 1
ATOM 2074 C CA . LEU B 1 91 ? -5.973 -23.141 -10.133 1 98.5 91 LEU B CA 1
ATOM 2075 C C . LEU B 1 91 ? -4.703 -23.328 -9.312 1 98.5 91 LEU B C 1
ATOM 2077 O O . LEU B 1 91 ? -4.316 -24.453 -9.008 1 98.5 91 LEU B O 1
ATOM 2081 N N . LEU B 1 92 ? -4.047 -22.266 -8.945 1 98.69 92 LEU B N 1
ATOM 2082 C CA . LEU B 1 92 ? -2.805 -22.312 -8.188 1 98.69 92 LEU B CA 1
ATOM 2083 C C . LEU B 1 92 ? -3.033 -21.875 -6.746 1 98.69 92 LEU B C 1
ATOM 2085 O O . LEU B 1 92 ? -2.205 -22.141 -5.867 1 98.69 92 LEU B O 1
ATOM 2089 N N . GLY B 1 93 ? -4.074 -21.078 -6.461 1 98.75 93 GLY B N 1
ATOM 2090 C CA . GLY B 1 93 ? -4.367 -20.484 -5.16 1 98.75 93 GLY B CA 1
ATOM 2091 C C . GLY B 1 93 ? -5.367 -19.344 -5.234 1 98.75 93 GLY B C 1
ATOM 2092 O O . GLY B 1 93 ? -6.246 -19.344 -6.098 1 98.75 93 GLY B O 1
ATOM 2093 N N . ARG B 1 94 ? -5.262 -18.453 -4.215 1 98.88 94 ARG B N 1
ATOM 2094 C CA . ARG B 1 94 ? -6.172 -17.312 -4.156 1 98.88 94 ARG B CA 1
ATOM 2095 C C . ARG B 1 94 ? -5.492 -16.094 -3.537 1 98.88 94 ARG B C 1
ATOM 2097 O O . ARG B 1 94 ? -4.641 -16.234 -2.654 1 98.88 94 ARG B O 1
ATOM 2104 N N . ALA B 1 95 ? -5.859 -14.977 -4.062 1 98.94 95 ALA B N 1
ATOM 2105 C CA . ALA B 1 95 ? -5.566 -13.711 -3.404 1 98.94 95 ALA B CA 1
ATOM 2106 C C . ALA B 1 95 ? -6.762 -13.234 -2.578 1 98.94 95 ALA B C 1
ATOM 2108 O O . ALA B 1 95 ? -7.879 -13.141 -3.088 1 98.94 95 ALA B O 1
ATOM 2109 N N . ARG B 1 96 ? -6.48 -12.891 -1.295 1 98.94 96 ARG B N 1
ATOM 2110 C CA . ARG B 1 96 ? -7.531 -12.492 -0.368 1 98.94 96 ARG B CA 1
ATOM 2111 C C . ARG B 1 96 ? -7.121 -11.258 0.425 1 98.94 96 ARG B C 1
ATOM 2113 O O . ARG B 1 96 ? -5.953 -11.109 0.797 1 98.94 96 ARG B O 1
ATOM 2120 N N . GLY B 1 97 ? -8.086 -10.375 0.612 1 98.81 97 GLY B N 1
ATOM 2121 C CA . GLY B 1 97 ? -7.832 -9.164 1.37 1 98.81 97 GLY B CA 1
ATOM 2122 C C . GLY B 1 97 ? -8.656 -7.98 0.897 1 98.81 97 GLY B C 1
ATOM 2123 O O . GLY B 1 97 ? -9.828 -8.141 0.541 1 98.81 97 GLY B O 1
ATOM 2124 N N . LEU B 1 98 ? -7.969 -6.809 0.976 1 98.81 98 LEU B N 1
ATOM 2125 C CA . LEU B 1 98 ? -8.648 -5.551 0.68 1 98.81 98 LEU B CA 1
ATOM 2126 C C . LEU B 1 98 ? -7.906 -4.77 -0.398 1 98.81 98 LEU B C 1
ATOM 2128 O O . LEU B 1 98 ? -6.676 -4.812 -0.464 1 98.81 98 LEU B O 1
ATOM 2132 N N . TYR B 1 99 ? -8.68 -4.113 -1.194 1 98.69 99 TYR B N 1
ATOM 2133 C CA . TYR B 1 99 ? -8.078 -2.973 -1.879 1 98.69 99 TYR B CA 1
ATOM 2134 C C . TYR B 1 99 ? -9.055 -1.801 -1.935 1 98.69 99 TYR B C 1
ATOM 2136 O O . TYR B 1 99 ? -10.266 -1.987 -1.828 1 98.69 99 TYR B O 1
ATOM 2144 N N . GLY B 1 100 ? -8.539 -0.592 -1.987 1 98.75 100 GLY B N 1
ATOM 2145 C CA . GLY B 1 100 ? -9.352 0.613 -2.025 1 98.75 100 GLY B CA 1
ATOM 2146 C C . GLY B 1 100 ? -8.766 1.697 -2.914 1 98.75 100 GLY B C 1
ATOM 2147 O O . GLY B 1 100 ? -7.562 1.724 -3.164 1 98.75 100 GLY B O 1
ATOM 2148 N N . SER B 1 101 ? -9.68 2.553 -3.4 1 98.81 101 SER B N 1
ATOM 2149 C CA . SER B 1 101 ? -9.266 3.67 -4.238 1 98.81 101 SER B CA 1
ATOM 2150 C C . SER B 1 101 ? -8.734 4.828 -3.4 1 98.81 101 SER B C 1
ATOM 2152 O O . SER B 1 101 ? -9.508 5.547 -2.764 1 98.81 101 SER B O 1
ATOM 2154 N N . ALA B 1 102 ? -7.449 5.016 -3.562 1 98.81 102 ALA B N 1
ATOM 2155 C CA . ALA B 1 102 ? -6.758 6.012 -2.744 1 98.81 102 ALA B CA 1
ATOM 2156 C C . ALA B 1 102 ? -6.113 7.086 -3.613 1 98.81 102 ALA B C 1
ATOM 2158 O O . ALA B 1 102 ? -5.031 7.586 -3.293 1 98.81 102 ALA B O 1
ATOM 2159 N N . GLY B 1 103 ? -6.633 7.348 -4.719 1 98.44 103 GLY B N 1
ATOM 2160 C CA . GLY B 1 103 ? -6.191 8.406 -5.609 1 98.44 103 GLY B CA 1
ATOM 2161 C C . GLY B 1 103 ? -7.301 9.375 -5.988 1 98.44 103 GLY B C 1
ATOM 2162 O O . GLY B 1 103 ? -8.328 8.961 -6.535 1 98.44 103 GLY B O 1
ATOM 2163 N N . GLN B 1 104 ? -7.066 10.656 -5.758 1 97.38 104 GLN B N 1
ATOM 2164 C CA . GLN B 1 104 ? -8.078 11.648 -6.102 1 97.38 104 GLN B CA 1
ATOM 2165 C C . GLN B 1 104 ? -8.031 11.992 -7.59 1 97.38 104 GLN B C 1
ATOM 2167 O O . GLN B 1 104 ? -9.062 12.312 -8.188 1 97.38 104 GLN B O 1
ATOM 2172 N N . THR B 1 105 ? -6.816 11.906 -8.156 1 96.25 105 THR B N 1
ATOM 2173 C CA . THR B 1 105 ? -6.656 12.383 -9.531 1 96.25 105 THR B CA 1
ATOM 2174 C C . THR B 1 105 ? -6.383 11.211 -10.477 1 96.25 105 THR B C 1
ATOM 2176 O O . THR B 1 105 ? -6.43 11.375 -11.695 1 96.25 105 THR B O 1
ATOM 2179 N N . ASP B 1 106 ? -6.051 10.141 -9.969 1 97.12 106 ASP B N 1
ATOM 2180 C CA . ASP B 1 106 ? -5.809 8.914 -10.727 1 97.12 106 ASP B CA 1
ATOM 2181 C C . ASP B 1 106 ? -6.301 7.691 -9.961 1 97.12 106 ASP B C 1
ATOM 2183 O O . ASP B 1 106 ? -6.531 7.762 -8.75 1 97.12 106 ASP B O 1
ATOM 2187 N N . LEU B 1 107 ? -6.449 6.582 -10.68 1 97.25 107 LEU B N 1
ATOM 2188 C CA . LEU B 1 107 ? -6.926 5.359 -10.047 1 97.25 107 LEU B CA 1
ATOM 2189 C C . LEU B 1 107 ? -5.781 4.617 -9.367 1 97.25 107 LEU B C 1
ATOM 2191 O O . LEU B 1 107 ? -5.27 3.631 -9.898 1 97.25 107 LEU B O 1
ATOM 2195 N N . GLY B 1 108 ? -5.398 5.109 -8.219 1 98.25 108 GLY B N 1
ATOM 2196 C CA . GLY B 1 108 ? -4.469 4.414 -7.344 1 98.25 108 GLY B CA 1
ATOM 2197 C C . GLY B 1 108 ? -5.164 3.539 -6.316 1 98.25 108 GLY B C 1
ATOM 2198 O O . GLY B 1 108 ? -5.867 4.043 -5.438 1 98.25 108 GLY B O 1
ATOM 2199 N N . LEU B 1 109 ? -4.914 2.254 -6.391 1 98.81 109 LEU B N 1
ATOM 2200 C CA . LEU B 1 109 ? -5.531 1.303 -5.473 1 98.81 109 LEU B CA 1
ATOM 2201 C C . LEU B 1 109 ? -4.539 0.857 -4.402 1 98.81 109 LEU B C 1
ATOM 2203 O O . LEU B 1 109 ? -3.516 0.246 -4.715 1 98.81 109 LEU B O 1
ATOM 2207 N N . ILE B 1 110 ? -4.844 1.23 -3.15 1 98.94 110 ILE B N 1
ATOM 2208 C CA . ILE B 1 110 ? -4.047 0.639 -2.082 1 98.94 110 ILE B CA 1
ATOM 2209 C C . ILE B 1 110 ? -4.391 -0.842 -1.941 1 98.94 110 ILE B C 1
ATOM 2211 O O . ILE B 1 110 ? -5.551 -1.197 -1.72 1 98.94 110 ILE B O 1
ATOM 2215 N N . MET B 1 111 ? -3.322 -1.664 -2.072 1 98.81 111 MET B N 1
ATOM 2216 C CA . MET B 1 111 ? -3.479 -3.113 -2.008 1 98.81 111 MET B CA 1
ATOM 2217 C C . MET B 1 111 ? -3.02 -3.652 -0.657 1 98.81 111 MET B C 1
ATOM 2219 O O . MET B 1 111 ? -1.883 -3.414 -0.243 1 98.81 111 MET B O 1
ATOM 2223 N N . VAL B 1 112 ? -3.877 -4.305 0.023 1 98.81 112 VAL B N 1
ATOM 2224 C CA . VAL B 1 112 ? -3.615 -5.031 1.261 1 98.81 112 VAL B CA 1
ATOM 2225 C C . VAL B 1 112 ? -4.082 -6.48 1.12 1 98.81 112 VAL B C 1
ATOM 2227 O O . VAL B 1 112 ? -5.184 -6.828 1.552 1 98.81 112 VAL B O 1
ATOM 2230 N N . LEU B 1 113 ? -3.141 -7.316 0.571 1 98.88 113 LEU B N 1
ATOM 2231 C CA . LEU B 1 113 ? -3.578 -8.633 0.126 1 98.88 113 LEU B CA 1
ATOM 2232 C C . LEU B 1 113 ? -2.607 -9.719 0.589 1 98.88 113 LEU B C 1
ATOM 2234 O O . LEU B 1 113 ? -1.422 -9.445 0.791 1 98.88 113 LEU B O 1
ATOM 2238 N N . ASN B 1 114 ? -3.158 -10.836 0.69 1 98.94 114 ASN B N 1
ATOM 2239 C CA . ASN B 1 114 ? -2.391 -12.062 0.863 1 98.94 114 ASN B CA 1
ATOM 2240 C C . ASN B 1 114 ? -2.594 -13.016 -0.308 1 98.94 114 ASN B C 1
ATOM 2242 O O . ASN B 1 114 ? -3.727 -13.273 -0.717 1 98.94 114 ASN B O 1
ATOM 2246 N N . TYR B 1 115 ? -1.556 -13.492 -0.84 1 98.88 115 TYR B N 1
ATOM 2247 C CA . TYR B 1 115 ? -1.566 -14.492 -1.904 1 98.88 115 TYR B CA 1
ATOM 2248 C C . TYR B 1 115 ? -1.195 -15.867 -1.366 1 98.88 115 TYR B C 1
ATOM 2250 O O . TYR B 1 115 ? -0.034 -16.125 -1.034 1 98.88 115 TYR B O 1
ATOM 2258 N N . GLY B 1 116 ? -2.18 -16.734 -1.329 1 98.88 116 GLY B N 1
ATOM 2259 C CA . GLY B 1 116 ? -1.976 -18.078 -0.829 1 98.88 116 GLY B CA 1
ATOM 2260 C C . GLY B 1 116 ? -2.033 -19.141 -1.918 1 98.88 116 GLY B C 1
ATOM 2261 O O . GLY B 1 116 ? -2.922 -19.109 -2.771 1 98.88 116 GLY B O 1
ATOM 2262 N N . PHE B 1 117 ? -1.126 -20.094 -1.847 1 98.69 117 PHE B N 1
ATOM 2263 C CA . PHE B 1 117 ? -1.016 -21.078 -2.916 1 98.69 117 PHE B CA 1
ATOM 2264 C C . PHE B 1 117 ? -1.37 -22.469 -2.408 1 98.69 117 PHE B C 1
ATOM 2266 O O . PHE B 1 117 ? -1.143 -22.781 -1.238 1 98.69 117 PHE B O 1
ATOM 2273 N N . THR B 1 118 ? -1.852 -23.281 -3.375 1 98.12 118 THR B N 1
ATOM 2274 C CA . THR B 1 118 ? -2.316 -24.609 -3.018 1 98.12 118 THR B CA 1
ATOM 2275 C C . THR B 1 118 ? -1.691 -25.672 -3.93 1 98.12 118 THR B C 1
ATOM 2277 O O . THR B 1 118 ? -2.039 -26.844 -3.854 1 98.12 118 THR B O 1
ATOM 2280 N N . ASP B 1 119 ? -0.853 -25.266 -4.754 1 97.12 119 ASP B N 1
ATOM 2281 C CA . ASP B 1 119 ? -0.308 -26.156 -5.77 1 97.12 119 ASP B CA 1
ATOM 2282 C C . ASP B 1 119 ? 1.117 -26.578 -5.422 1 97.12 119 ASP B C 1
ATOM 2284 O O . ASP B 1 119 ? 1.942 -25.75 -5.039 1 97.12 119 ASP B O 1
ATOM 2288 N N . GLY B 1 120 ? 1.332 -27.906 -5.555 1 95.62 120 GLY B N 1
ATOM 2289 C CA . GLY B 1 120 ? 2.678 -28.453 -5.422 1 95.62 120 GLY B CA 1
ATOM 2290 C C . GLY B 1 120 ? 3.303 -28.156 -4.07 1 95.62 120 GLY B C 1
ATOM 2291 O O . GLY B 1 120 ? 2.637 -28.25 -3.037 1 95.62 120 GLY B O 1
ATOM 2292 N N . ILE B 1 121 ? 4.605 -27.859 -4.043 1 95.69 121 ILE B N 1
ATOM 2293 C CA . ILE B 1 121 ? 5.344 -27.672 -2.803 1 95.69 121 ILE B CA 1
ATOM 2294 C C . ILE B 1 121 ? 4.914 -26.359 -2.145 1 95.69 121 ILE B C 1
ATOM 2296 O O . ILE B 1 121 ? 5.246 -26.094 -0.984 1 95.69 121 ILE B O 1
ATOM 2300 N N . TYR B 1 122 ? 4.168 -25.578 -2.812 1 97.06 122 TYR B N 1
ATOM 2301 C CA . TYR B 1 122 ? 3.781 -24.266 -2.301 1 97.06 122 TYR B CA 1
ATOM 2302 C C . TYR B 1 122 ? 2.479 -24.344 -1.516 1 97.06 122 TYR B C 1
ATOM 2304 O O . TYR B 1 122 ? 2.018 -23.344 -0.956 1 97.06 122 TYR B O 1
ATOM 2312 N N . GLN B 1 123 ? 1.958 -25.469 -1.479 1 97.12 123 GLN B N 1
ATOM 2313 C CA . GLN B 1 123 ? 0.759 -25.641 -0.669 1 97.12 123 GLN B CA 1
ATOM 2314 C C . GLN B 1 123 ? 0.994 -25.188 0.769 1 97.12 123 GLN B C 1
ATOM 2316 O O . GLN B 1 123 ? 1.946 -25.625 1.417 1 97.12 123 GLN B O 1
ATOM 2321 N N . GLY B 1 124 ? 0.129 -24.266 1.21 1 97.62 124 GLY B N 1
ATOM 2322 C CA . GLY B 1 124 ? 0.223 -23.781 2.572 1 97.62 124 GLY B CA 1
ATOM 2323 C C . GLY B 1 124 ? 1.123 -22.562 2.703 1 97.62 124 GLY B C 1
ATOM 2324 O O . GLY B 1 124 ? 1.239 -21.984 3.785 1 97.62 124 GLY B O 1
ATOM 2325 N N . SER B 1 125 ? 1.751 -22.109 1.617 1 98.56 125 SER B N 1
ATOM 2326 C CA . SER B 1 125 ? 2.613 -20.938 1.627 1 98.56 125 SER B CA 1
ATOM 2327 C C . SER B 1 125 ? 1.898 -19.719 1.044 1 98.56 125 SER B C 1
ATOM 2329 O O . SER B 1 125 ? 1.053 -19.859 0.157 1 98.56 125 SER B O 1
ATOM 2331 N N . SER B 1 126 ? 2.248 -18.562 1.567 1 98.88 126 SER B N 1
ATOM 2332 C CA . SER B 1 126 ? 1.651 -17.328 1.082 1 98.88 126 SER B CA 1
ATOM 2333 C C . SER B 1 126 ? 2.619 -16.156 1.217 1 98.88 126 SER B C 1
ATOM 2335 O O . SER B 1 126 ? 3.596 -16.234 1.966 1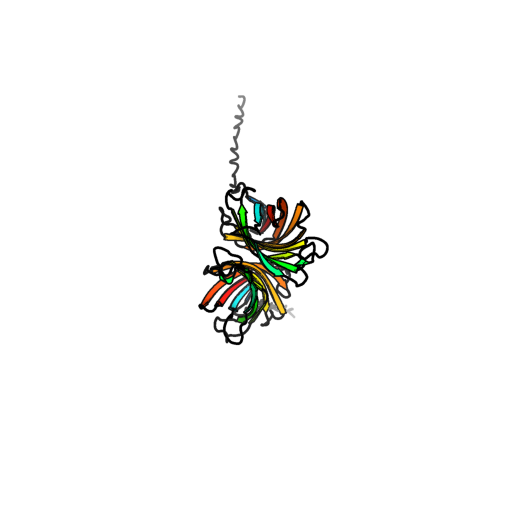 98.88 126 SER B O 1
ATOM 2337 N N . PHE B 1 127 ? 2.389 -15.164 0.44 1 98.69 127 PHE B N 1
ATOM 2338 C CA . PHE B 1 127 ? 3.051 -13.891 0.679 1 98.69 127 PHE B CA 1
ATOM 2339 C C . PHE B 1 127 ? 2.031 -12.766 0.784 1 98.69 127 PHE B C 1
ATOM 2341 O O . PHE B 1 127 ? 0.912 -12.883 0.282 1 98.69 127 PHE B O 1
ATOM 2348 N N . SER B 1 128 ? 2.441 -11.664 1.464 1 98.81 128 SER B N 1
ATOM 2349 C CA . SER B 1 128 ? 1.585 -10.5 1.651 1 98.81 128 SER B CA 1
ATOM 2350 C C . SER B 1 128 ? 2.098 -9.305 0.857 1 98.81 128 SER B C 1
ATOM 2352 O O . SER B 1 128 ? 3.309 -9.094 0.749 1 98.81 128 SER B O 1
ATOM 2354 N N . LEU B 1 129 ? 1.148 -8.609 0.343 1 98.69 129 LEU B N 1
ATOM 2355 C CA . LEU B 1 129 ? 1.401 -7.414 -0.451 1 98.69 129 LEU B CA 1
ATOM 2356 C C . LEU B 1 129 ? 0.804 -6.184 0.219 1 98.69 129 LEU B C 1
ATOM 2358 O O . LEU B 1 129 ? -0.341 -6.215 0.677 1 98.69 129 LEU B O 1
ATOM 2362 N N . LEU B 1 130 ? 1.544 -5.117 0.408 1 98.81 130 LEU B N 1
ATOM 2363 C CA . LEU B 1 130 ? 1.086 -3.787 0.793 1 98.81 130 LEU B CA 1
ATOM 2364 C C . LEU B 1 130 ? 1.747 -2.715 -0.067 1 98.81 130 LEU B C 1
ATOM 2366 O O . LEU B 1 130 ? 2.947 -2.463 0.062 1 98.81 130 LEU B O 1
ATOM 2370 N N . SER B 1 131 ? 0.938 -2.145 -0.942 1 98.62 131 SER B N 1
ATOM 2371 C CA . SER B 1 131 ? 1.471 -1.194 -1.914 1 98.62 131 SER B CA 1
ATOM 2372 C C . SER B 1 131 ? 0.35 -0.499 -2.68 1 98.62 131 SER B C 1
ATOM 2374 O O . SER B 1 131 ? -0.771 -1.008 -2.746 1 98.62 131 SER B O 1
ATOM 2376 N N . LEU B 1 132 ? 0.741 0.664 -3.146 1 98.81 132 LEU B N 1
ATOM 2377 C CA . LEU B 1 132 ? -0.171 1.268 -4.113 1 98.81 132 LEU B CA 1
ATOM 2378 C C . LEU B 1 132 ? -0.043 0.596 -5.477 1 98.81 132 LEU B C 1
ATOM 2380 O O . LEU B 1 132 ? 1.067 0.313 -5.93 1 98.81 132 LEU B O 1
ATOM 2384 N N . ASN B 1 133 ? -1.13 0.322 -6.055 1 98.5 133 ASN B N 1
ATOM 2385 C CA . ASN B 1 133 ? -1.269 -0.163 -7.422 1 98.5 133 ASN B CA 1
ATOM 2386 C C . ASN B 1 133 ? -1.813 0.92 -8.352 1 98.5 133 ASN B C 1
ATOM 2388 O O . ASN B 1 133 ? -3 1.246 -8.297 1 98.5 133 ASN B O 1
ATOM 2392 N N . PRO B 1 134 ? -0.941 1.573 -9.086 1 97.75 134 PRO B N 1
ATOM 2393 C CA . PRO B 1 134 ? -1.48 2.488 -10.094 1 97.75 134 PRO B CA 1
ATOM 2394 C C . PRO B 1 134 ? -2.158 1.756 -11.25 1 97.75 134 PRO B C 1
ATOM 2396 O O . PRO B 1 134 ? -1.544 1.552 -12.305 1 97.75 134 PRO B O 1
ATOM 2399 N N . ALA B 1 135 ? -3.414 1.518 -11.195 1 96.25 135 ALA B N 1
ATOM 2400 C CA . ALA B 1 135 ? -4.145 0.499 -11.945 1 96.25 135 ALA B CA 1
ATOM 2401 C C . ALA B 1 135 ? -4.176 0.833 -13.438 1 96.25 135 ALA B C 1
ATOM 2403 O O . ALA B 1 135 ? -4.348 -0.056 -14.273 1 96.25 135 ALA B O 1
ATOM 2404 N N . MET B 1 136 ? -3.99 2.07 -13.766 1 95 136 MET B N 1
ATOM 2405 C CA . MET B 1 136 ? -4.125 2.445 -15.172 1 95 136 MET B CA 1
ATOM 2406 C C . MET B 1 136 ? -2.787 2.336 -15.898 1 95 136 MET B C 1
ATOM 2408 O O . MET B 1 136 ? -2.729 2.441 -17.125 1 95 136 MET B O 1
ATOM 2412 N N . ASN B 1 137 ? -1.724 2.174 -15.141 1 94.75 137 ASN B N 1
ATOM 2413 C CA . ASN B 1 137 ? -0.441 1.879 -15.773 1 94.75 137 ASN B CA 1
ATOM 2414 C C . ASN B 1 137 ? -0.39 0.448 -16.297 1 94.75 137 ASN B C 1
ATOM 2416 O O . ASN B 1 137 ? -0.785 -0.49 -15.602 1 94.75 137 ASN B O 1
ATOM 2420 N N . PRO B 1 138 ? 0.074 0.265 -17.469 1 93.06 138 PRO B N 1
ATOM 2421 C CA . PRO B 1 138 ? 0.074 -1.089 -18.016 1 93.06 138 PRO B CA 1
ATOM 2422 C C . PRO B 1 138 ? 0.935 -2.059 -17.219 1 93.06 138 PRO B C 1
ATOM 2424 O O . PRO B 1 138 ? 0.586 -3.234 -17.078 1 93.06 138 PRO B O 1
ATOM 2427 N N . VAL B 1 139 ? 2.119 -1.555 -16.844 1 95.25 139 VAL B N 1
ATOM 2428 C CA . VAL B 1 139 ? 3.029 -2.334 -16 1 95.25 139 VAL B CA 1
ATOM 2429 C C . VAL B 1 139 ? 3.318 -1.58 -14.711 1 95.25 139 VAL B C 1
ATOM 2431 O O . VAL B 1 139 ? 3.609 -0.382 -14.734 1 95.25 139 VAL B O 1
ATOM 2434 N N . ARG B 1 140 ? 3.139 -2.273 -13.586 1 96.75 140 ARG B N 1
ATOM 2435 C CA . ARG B 1 140 ? 3.316 -1.62 -12.289 1 96.75 140 ARG B CA 1
ATOM 2436 C C . ARG B 1 140 ? 4.012 -2.549 -11.297 1 96.75 140 ARG B C 1
ATOM 2438 O O . ARG B 1 140 ? 4.004 -3.77 -11.477 1 96.75 140 ARG B O 1
ATOM 2445 N N . GLU B 1 141 ? 4.676 -1.935 -10.352 1 98.44 141 GLU B N 1
ATOM 2446 C CA . GLU B 1 141 ? 5.414 -2.646 -9.312 1 98.44 141 GLU B CA 1
ATOM 2447 C C . GLU B 1 141 ? 4.766 -2.455 -7.949 1 98.44 141 GLU B C 1
ATOM 2449 O O . GLU B 1 141 ? 4.336 -1.351 -7.609 1 98.44 141 GLU B O 1
ATOM 2454 N N . MET B 1 142 ? 4.688 -3.566 -7.148 1 98.75 142 MET B N 1
ATOM 2455 C CA . MET B 1 142 ? 4.168 -3.529 -5.781 1 98.75 142 MET B CA 1
ATOM 2456 C C . MET B 1 142 ? 5.082 -4.297 -4.832 1 98.75 142 MET B C 1
ATOM 2458 O O . MET B 1 142 ? 5.762 -5.238 -5.246 1 98.75 142 MET B O 1
ATOM 2462 N N . ALA B 1 143 ? 5.039 -3.908 -3.645 1 98.69 143 ALA B N 1
ATOM 2463 C CA . ALA B 1 143 ? 5.98 -4.449 -2.666 1 98.69 143 ALA B CA 1
ATOM 2464 C C . ALA B 1 143 ? 5.391 -5.656 -1.946 1 98.69 143 ALA B C 1
ATOM 2466 O O . ALA B 1 143 ? 4.234 -5.629 -1.521 1 98.69 143 ALA B O 1
ATOM 2467 N N . ILE B 1 144 ? 6.176 -6.699 -1.803 1 98.69 144 ILE B N 1
ATOM 2468 C CA . ILE B 1 144 ? 5.898 -7.82 -0.911 1 98.69 144 ILE B CA 1
ATOM 2469 C C . ILE B 1 144 ? 6.504 -7.547 0.465 1 98.69 144 ILE B C 1
ATOM 2471 O O . ILE B 1 144 ? 7.691 -7.234 0.577 1 98.69 144 ILE B O 1
ATOM 2475 N N . VAL B 1 145 ? 5.684 -7.789 1.479 1 98.25 145 VAL B N 1
ATOM 2476 C CA . VAL B 1 145 ? 6.105 -7.262 2.773 1 98.25 145 VAL B CA 1
ATOM 2477 C C . VAL B 1 145 ? 6.25 -8.406 3.773 1 98.25 145 VAL B C 1
ATOM 2479 O O . VAL B 1 145 ? 6.617 -8.188 4.93 1 98.25 145 VAL B O 1
ATOM 2482 N N . GLY B 1 146 ? 5.949 -9.625 3.414 1 97.88 146 GLY B N 1
ATOM 2483 C CA . GLY B 1 146 ? 6.086 -10.789 4.27 1 97.88 146 GLY B CA 1
ATOM 2484 C C . GLY B 1 146 ? 5.512 -12.055 3.654 1 97.88 146 GLY B C 1
ATOM 2485 O O . GLY B 1 146 ? 5.062 -12.039 2.506 1 97.88 146 GLY B O 1
ATOM 2486 N N . GLY B 1 147 ? 5.656 -13.172 4.445 1 98.25 147 GLY B N 1
ATOM 2487 C CA . GLY B 1 147 ? 5.117 -14.438 3.971 1 98.25 147 GLY B CA 1
ATOM 2488 C C . GLY B 1 147 ? 5.117 -15.523 5.027 1 98.25 147 GLY B C 1
ATOM 2489 O O . GLY B 1 147 ? 5.598 -15.312 6.145 1 98.25 147 GLY B O 1
ATOM 2490 N N . THR B 1 148 ? 4.473 -16.562 4.672 1 98.56 148 THR B N 1
ATOM 2491 C CA . THR B 1 148 ? 4.41 -17.75 5.527 1 98.56 148 THR B CA 1
ATOM 2492 C C . THR B 1 148 ? 4.84 -19 4.762 1 98.56 148 THR B C 1
ATOM 2494 O O . THR B 1 148 ? 4.938 -18.969 3.531 1 98.56 148 THR B O 1
ATOM 2497 N N . GLY B 1 149 ? 5.098 -20.125 5.477 1 97.56 149 GLY B N 1
ATOM 2498 C CA . GLY B 1 149 ? 5.527 -21.344 4.812 1 97.56 149 GLY B CA 1
ATOM 2499 C C . GLY B 1 149 ? 6.855 -21.203 4.098 1 97.56 149 GLY B C 1
ATOM 2500 O O . GLY B 1 149 ? 7.836 -20.75 4.688 1 97.56 149 GLY B O 1
ATOM 2501 N N . LEU B 1 150 ? 6.891 -21.625 2.789 1 96.19 150 LEU B N 1
ATOM 2502 C CA . LEU B 1 150 ? 8.117 -21.531 2.002 1 96.19 150 LEU B CA 1
ATOM 2503 C C . LEU B 1 150 ? 8.531 -20.062 1.831 1 96.19 150 LEU B C 1
ATOM 2505 O O . LEU B 1 150 ? 9.664 -19.781 1.441 1 96.19 150 LEU B O 1
ATOM 2509 N N . PHE B 1 151 ? 7.652 -19.219 2.145 1 97.5 151 PHE B N 1
ATOM 2510 C CA . PHE B 1 151 ? 7.953 -17.797 1.974 1 97.5 151 PHE B CA 1
ATOM 2511 C C . PHE B 1 151 ? 8.188 -17.125 3.322 1 97.5 151 PHE B C 1
ATOM 2513 O O . PHE B 1 151 ? 8.117 -15.898 3.432 1 97.5 151 PHE B O 1
ATOM 2520 N N . ARG B 1 152 ? 8.406 -17.797 4.352 1 97.12 152 ARG B N 1
ATOM 2521 C CA . ARG B 1 152 ? 8.688 -17.203 5.656 1 97.12 152 ARG B CA 1
ATOM 2522 C C . ARG B 1 152 ? 9.797 -16.156 5.559 1 97.12 152 ARG B C 1
ATOM 2524 O O . ARG B 1 152 ? 10.805 -16.375 4.879 1 97.12 152 ARG B O 1
ATOM 2531 N N . LEU B 1 153 ? 9.531 -14.953 6.203 1 95.12 153 LEU B N 1
ATOM 2532 C CA . LEU B 1 153 ? 10.461 -13.828 6.242 1 95.12 153 LEU B CA 1
ATOM 2533 C C . LEU B 1 153 ? 10.664 -13.25 4.848 1 95.12 153 LEU B C 1
ATOM 2535 O O . LEU B 1 153 ? 11.695 -12.625 4.578 1 95.12 153 LEU B O 1
ATOM 2539 N N . ALA B 1 154 ? 9.742 -13.453 3.996 1 96.44 154 ALA B N 1
ATOM 2540 C CA . ALA B 1 154 ? 9.844 -13.047 2.598 1 96.44 154 ALA B CA 1
ATOM 2541 C C . ALA B 1 154 ? 9.938 -11.523 2.473 1 96.44 154 ALA B C 1
ATOM 2543 O O . ALA B 1 154 ? 9.25 -10.797 3.191 1 96.44 154 ALA B O 1
ATOM 2544 N N . ARG B 1 155 ? 10.703 -11.125 1.55 1 96.56 155 ARG B N 1
ATOM 2545 C CA . ARG B 1 155 ? 10.695 -9.812 0.914 1 96.56 155 ARG B CA 1
ATOM 2546 C C . ARG B 1 155 ? 10.711 -9.945 -0.606 1 96.56 155 ARG B C 1
ATOM 2548 O O . ARG B 1 155 ? 11.242 -10.914 -1.146 1 96.56 155 ARG B O 1
ATOM 2555 N N . GLY B 1 156 ? 10.125 -8.992 -1.227 1 97.38 156 GLY B N 1
ATOM 2556 C CA . GLY B 1 156 ? 10.117 -9.086 -2.678 1 97.38 156 GLY B CA 1
ATOM 2557 C C . GLY B 1 156 ? 9.289 -7.996 -3.336 1 97.38 156 GLY B C 1
ATOM 2558 O O . GLY B 1 156 ? 8.992 -6.973 -2.715 1 97.38 156 GLY B O 1
ATOM 2559 N N . TYR B 1 157 ? 9.055 -8.234 -4.59 1 98.19 157 TYR B N 1
ATOM 2560 C CA . TYR B 1 157 ? 8.219 -7.332 -5.383 1 98.19 157 TYR B CA 1
ATOM 2561 C C . TYR B 1 157 ? 7.422 -8.102 -6.422 1 98.19 157 TYR B C 1
ATOM 2563 O O . TYR B 1 157 ? 7.801 -9.211 -6.812 1 98.19 157 TYR B O 1
ATOM 2571 N N . ALA B 1 158 ? 6.398 -7.527 -6.773 1 98.75 158 ALA B N 1
ATOM 2572 C CA . ALA B 1 158 ? 5.523 -8.055 -7.82 1 98.75 158 ALA B CA 1
ATOM 2573 C C . ALA B 1 158 ? 5.391 -7.059 -8.969 1 98.75 158 ALA B C 1
ATOM 2575 O O . ALA B 1 158 ? 5.141 -5.871 -8.75 1 98.75 158 ALA B O 1
ATOM 2576 N N . ILE B 1 159 ? 5.582 -7.578 -10.133 1 98.69 159 ILE B N 1
ATOM 2577 C CA . ILE B 1 159 ? 5.254 -6.84 -11.352 1 98.69 159 ILE B CA 1
ATOM 2578 C C . ILE B 1 159 ? 3.904 -7.309 -11.891 1 98.69 159 ILE B C 1
ATOM 2580 O O . ILE B 1 159 ? 3.715 -8.492 -12.164 1 98.69 159 ILE B O 1
ATOM 2584 N N . ALA B 1 160 ? 3.027 -6.367 -11.992 1 98.62 160 ALA B N 1
ATOM 2585 C CA . ALA B 1 160 ? 1.686 -6.664 -12.484 1 98.62 160 ALA B CA 1
ATOM 2586 C C . ALA B 1 160 ? 1.455 -6.043 -13.859 1 98.62 160 ALA B C 1
ATOM 2588 O O . ALA B 1 160 ? 1.88 -4.914 -14.117 1 98.62 160 ALA B O 1
ATOM 2589 N N . GLN B 1 161 ? 0.849 -6.797 -14.688 1 98.38 161 GLN B N 1
ATOM 2590 C CA . GLN B 1 161 ? 0.462 -6.352 -16.016 1 98.38 161 GLN B CA 1
ATOM 2591 C C . GLN B 1 161 ? -0.988 -6.715 -16.328 1 98.38 161 GLN B C 1
ATOM 2593 O O . GLN B 1 161 ? -1.356 -7.891 -16.297 1 98.38 161 GLN B O 1
ATOM 2598 N N . THR B 1 162 ? -1.769 -5.715 -16.656 1 97.94 162 THR B N 1
ATOM 2599 C CA . THR B 1 162 ? -3.162 -5.996 -16.984 1 97.94 162 THR B CA 1
ATOM 2600 C C . THR B 1 162 ? -3.268 -6.773 -18.297 1 97.94 162 THR B C 1
ATOM 2602 O O . THR B 1 162 ? -2.744 -6.34 -19.328 1 97.94 162 THR B O 1
ATOM 2605 N N . TYR B 1 163 ? -3.83 -7.871 -18.25 1 97.94 163 TYR B N 1
ATOM 2606 C CA . TYR B 1 163 ? -4.098 -8.688 -19.422 1 97.94 163 TYR B CA 1
ATOM 2607 C C . TYR B 1 163 ? -5.406 -8.273 -20.094 1 97.94 163 TYR B C 1
ATOM 2609 O O . TYR B 1 163 ? -5.469 -8.125 -21.312 1 97.94 163 TYR B O 1
ATOM 2617 N N . SER B 1 164 ? -6.453 -8.102 -19.297 1 97.25 164 SER B N 1
ATOM 2618 C CA . SER B 1 164 ? -7.734 -7.621 -19.797 1 97.25 164 SER B CA 1
ATOM 2619 C C . SER B 1 164 ? -8.523 -6.906 -18.703 1 97.25 164 SER B C 1
ATOM 2621 O O . SER B 1 164 ? -8.328 -7.176 -17.516 1 97.25 164 SER B O 1
ATOM 2623 N N . ALA B 1 165 ? -9.305 -5.941 -19.078 1 95.75 165 ALA B N 1
ATOM 2624 C CA . ALA B 1 165 ? -10.258 -5.238 -18.219 1 95.75 165 ALA B CA 1
ATOM 2625 C C . ALA B 1 165 ? -11.508 -4.832 -19 1 95.75 165 ALA B C 1
ATOM 2627 O O . ALA B 1 165 ? -11.438 -4.59 -20.203 1 95.75 165 ALA B O 1
ATOM 2628 N N . ASN B 1 166 ? -12.609 -4.762 -18.328 1 94.25 166 ASN B N 1
ATOM 2629 C CA . ASN B 1 166 ? -13.828 -4.328 -19 1 94.25 166 ASN B CA 1
ATOM 2630 C C . ASN B 1 166 ? -14.531 -3.211 -18.234 1 94.25 166 ASN B C 1
ATOM 2632 O O . ASN B 1 166 ? -14.125 -2.859 -17.125 1 94.25 166 ASN B O 1
ATOM 2636 N N . PRO B 1 167 ? -15.539 -2.609 -18.781 1 91.5 167 PRO B N 1
ATOM 2637 C CA . PRO B 1 167 ? -16.172 -1.433 -18.172 1 91.5 167 PRO B CA 1
ATOM 2638 C C . PRO B 1 167 ? -16.906 -1.756 -16.875 1 91.5 167 PRO B C 1
ATOM 2640 O O . PRO B 1 167 ? -17.219 -0.851 -16.094 1 91.5 167 PRO B O 1
ATOM 2643 N N . ASN B 1 168 ? -17.25 -3.033 -16.625 1 92.31 168 ASN B N 1
ATOM 2644 C CA . ASN B 1 168 ? -17.906 -3.432 -15.391 1 92.31 168 ASN B CA 1
ATOM 2645 C C . ASN B 1 168 ? -16.922 -3.518 -14.227 1 92.31 168 ASN B C 1
ATOM 2647 O O . ASN B 1 168 ? -17.312 -3.752 -13.086 1 92.31 168 ASN B O 1
ATOM 2651 N N . GLY B 1 169 ? -15.664 -3.398 -14.508 1 92.94 169 GLY B N 1
ATOM 2652 C CA . GLY B 1 169 ? -14.656 -3.404 -13.469 1 92.94 169 GLY B CA 1
ATOM 2653 C C . GLY B 1 169 ? -13.938 -4.734 -13.336 1 92.94 169 GLY B C 1
ATOM 2654 O O . GLY B 1 169 ? -13 -4.867 -12.547 1 92.94 169 GLY B O 1
ATOM 2655 N N . ASP B 1 170 ? -14.359 -5.758 -14.148 1 97.31 170 ASP B N 1
ATOM 2656 C CA . ASP B 1 170 ? -13.664 -7.039 -14.141 1 97.31 170 ASP B CA 1
ATOM 2657 C C . ASP B 1 170 ? -12.273 -6.906 -14.758 1 97.31 170 ASP B C 1
ATOM 2659 O O . ASP B 1 170 ? -12.094 -6.211 -15.758 1 97.31 170 ASP B O 1
ATOM 2663 N N . ALA B 1 171 ? -11.367 -7.609 -14.172 1 97.81 171 ALA B N 1
ATOM 2664 C CA . ALA B 1 171 ? -10.008 -7.523 -14.711 1 97.81 171 ALA B CA 1
ATOM 2665 C C . ALA B 1 171 ? -9.258 -8.844 -14.523 1 97.81 171 ALA B C 1
ATOM 2667 O O . ALA B 1 171 ? -9.492 -9.562 -13.547 1 97.81 171 ALA B O 1
ATOM 2668 N N . ILE B 1 172 ? -8.422 -9.188 -15.453 1 98.44 172 ILE B N 1
ATOM 2669 C CA . ILE B 1 172 ? -7.406 -10.234 -15.367 1 98.44 172 ILE B CA 1
ATOM 2670 C C . ILE B 1 172 ? -6.012 -9.609 -15.398 1 98.44 172 ILE B C 1
ATOM 2672 O O . ILE B 1 172 ? -5.691 -8.844 -16.312 1 98.44 172 ILE B O 1
ATOM 2676 N N . VAL B 1 173 ? -5.277 -9.898 -14.422 1 98.75 173 VAL B N 1
ATOM 2677 C CA . VAL B 1 173 ? -3.963 -9.273 -14.281 1 98.75 173 VAL B CA 1
ATOM 2678 C C . VAL B 1 173 ? -2.889 -10.359 -14.18 1 98.75 173 VAL B C 1
ATOM 2680 O O . VAL B 1 173 ? -2.998 -11.273 -13.367 1 98.75 173 VAL B O 1
ATOM 2683 N N . GLY B 1 174 ? -1.845 -10.289 -15.008 1 98.81 174 GLY B N 1
ATOM 2684 C CA . GLY B 1 174 ? -0.68 -11.148 -14.875 1 98.81 174 GLY B CA 1
ATOM 2685 C C . GLY B 1 174 ? 0.316 -10.656 -13.844 1 98.81 174 GLY B C 1
ATOM 2686 O O . GLY B 1 174 ? 0.565 -9.453 -13.742 1 98.81 174 GLY B O 1
ATOM 2687 N N . TYR B 1 175 ? 0.855 -11.602 -13.117 1 98.75 175 TYR B N 1
ATOM 2688 C CA . TYR B 1 175 ? 1.854 -11.281 -12.102 1 98.75 175 TYR B CA 1
ATOM 2689 C C . TYR B 1 175 ? 3.164 -12.008 -12.375 1 98.75 175 TYR B C 1
ATOM 2691 O O . TYR B 1 175 ? 3.162 -13.203 -12.695 1 98.75 175 TYR B O 1
ATOM 2699 N N . ASN B 1 176 ? 4.238 -11.32 -12.297 1 98.62 176 ASN B N 1
ATOM 2700 C CA . ASN B 1 176 ? 5.598 -11.828 -12.133 1 98.62 176 ASN B CA 1
ATOM 2701 C C . ASN B 1 176 ? 6.191 -11.406 -10.789 1 98.62 176 ASN B C 1
ATOM 2703 O O . ASN B 1 176 ? 6.453 -10.219 -10.562 1 98.62 176 ASN B O 1
ATOM 2707 N N . VAL B 1 177 ? 6.406 -12.383 -9.977 1 98.69 177 VAL B N 1
ATOM 2708 C CA . VAL B 1 177 ? 6.762 -12.102 -8.586 1 98.69 177 VAL B CA 1
ATOM 2709 C C . VAL B 1 177 ? 8.172 -12.609 -8.305 1 98.69 177 VAL B C 1
ATOM 2711 O O . VAL B 1 177 ? 8.539 -13.711 -8.719 1 98.69 177 VAL B O 1
ATOM 2714 N N . THR B 1 178 ? 8.914 -11.852 -7.645 1 97.94 178 THR B N 1
ATOM 2715 C CA . THR B 1 178 ? 10.219 -12.25 -7.121 1 97.94 178 THR B CA 1
ATOM 2716 C C . THR B 1 178 ? 10.242 -12.148 -5.602 1 97.94 178 THR B C 1
ATOM 2718 O O . THR B 1 178 ? 9.984 -11.078 -5.039 1 97.94 178 THR B O 1
ATOM 2721 N N . ILE B 1 179 ? 10.531 -13.25 -4.961 1 97.56 179 ILE B N 1
ATOM 2722 C CA . ILE B 1 179 ? 10.578 -13.328 -3.506 1 97.56 179 ILE B CA 1
ATOM 2723 C C . ILE B 1 179 ? 11.961 -13.789 -3.059 1 97.56 179 ILE B C 1
ATOM 2725 O O . ILE B 1 179 ? 12.5 -14.766 -3.584 1 97.56 179 ILE B O 1
ATOM 2729 N N . VAL B 1 180 ? 12.5 -13.102 -2.125 1 96.38 180 VAL B N 1
ATOM 2730 C CA . VAL B 1 180 ? 13.766 -13.484 -1.502 1 96.38 180 VAL B CA 1
ATOM 2731 C C . VAL B 1 180 ? 13.516 -13.969 -0.076 1 96.38 180 VAL B C 1
ATOM 2733 O O . VAL B 1 180 ? 12.844 -13.289 0.706 1 96.38 180 VAL B O 1
ATOM 2736 N N . THR B 1 181 ? 13.977 -15.086 0.14 1 95.69 181 THR B N 1
ATOM 2737 C CA . THR B 1 181 ? 13.969 -15.672 1.479 1 95.69 181 THR B CA 1
ATOM 2738 C C . THR B 1 181 ? 15.359 -16.156 1.872 1 95.69 181 THR B C 1
ATOM 2740 O O . THR B 1 181 ? 16.312 -15.969 1.125 1 95.69 181 THR B O 1
ATOM 2743 N N . TYR B 1 182 ? 15.406 -16.688 3.168 1 88.75 182 TYR B N 1
ATOM 2744 C CA . TYR B 1 182 ? 16.703 -17.141 3.662 1 88.75 182 TYR B CA 1
ATOM 2745 C C . TYR B 1 182 ? 16.625 -18.609 4.105 1 88.75 182 TYR B C 1
ATOM 2747 O O . TYR B 1 182 ? 15.555 -19.078 4.5 1 88.75 182 TYR B O 1
ATOM 2755 N N . ILE B 1 183 ? 17.703 -19.312 3.943 1 75.5 183 ILE B N 1
ATOM 2756 C CA . ILE B 1 183 ? 17.812 -20.719 4.324 1 75.5 183 ILE B CA 1
ATOM 2757 C C . ILE B 1 183 ? 18.219 -20.828 5.797 1 75.5 183 ILE B C 1
ATOM 2759 O O . ILE B 1 183 ? 19 -20.016 6.289 1 75.5 183 ILE B O 1
#

Secondary structure (DSSP, 8-state):
-----------------------BTTEEEEEETTEEEEEEEEEEEE--SSSS-SEEEEE--TTGGG-TT-TT-EEEEEEEEESSSSTTSPEEEEEEEEEEE--SSS-EEEEEEEEEE-SGGGTT-EEEEEEEEETTSSEEEEEEEEEEGGGTT-EEEEEEEEEEE-TTS-EEEEEEEEEEEE-/-----------------------BTTEEEEEETTEEEEEEEEEEEE--SSSS-SEEEEE--TTGGG-TT-TT-EEEEEEEEESSSSTTSPEEEEEEEEEEE--SSS-EEEEEEEEEE-SGGGTT-EEEEEEEEETTSSEEEEEEEEEEGGGTT-EEEEEEEEEEE-TTS-EEEEEEEEEEEE-

Solvent-accessible surface area (backbone atoms only — not comparable to full-atom values): 18588 Å² total; per-residue (Å²): 137,83,80,77,78,77,78,77,77,77,79,76,77,78,76,74,78,73,73,76,59,73,62,45,96,43,32,41,58,44,79,55,93,62,33,36,41,36,38,37,42,36,18,40,44,43,28,52,51,80,95,73,44,28,33,41,61,24,48,61,44,92,60,12,89,78,37,96,37,36,31,45,29,33,30,27,24,44,19,49,23,17,63,41,87,50,88,84,37,59,73,37,33,35,38,27,21,37,39,28,26,73,18,84,88,43,52,25,28,40,36,46,35,19,42,38,30,62,43,78,93,39,43,74,16,28,38,16,35,58,34,61,38,54,67,80,46,62,70,42,68,35,39,31,47,13,10,23,64,88,28,39,55,19,37,39,38,33,38,37,31,68,72,47,73,51,95,70,60,30,33,34,32,35,39,45,32,42,37,40,29,68,115,136,85,82,75,77,79,76,77,78,76,76,76,77,77,73,73,77,72,76,72,62,70,62,47,96,43,33,42,59,45,78,55,91,63,31,33,41,35,36,39,41,34,18,40,42,44,30,52,48,82,94,75,44,29,33,43,78,76,39,40,22,92,59,14,88,79,36,96,36,34,31,26,30,30,29,41,38,58,19,49,23,16,63,41,87,49,89,83,37,59,74,36,34,35,37,38,41,37,40,26,25,22,17,82,89,44,54,24,28,26,34,44,34,35,41,38,31,62,42,77,92,39,44,76,16,28,39,30,34,43,25,50,38,54,67,82,47,63,68,42,63,31,11,24,49,28,36,34,64,90,30,41,77,19,32,19,37,34,38,38,32,69,73,47,70,51,96,71,61,30,33,34,31,35,37,45,32,40,37,41,27,69,116